Protein AF-A0A9W4T8Q6-F1 (afdb_monomer)

pLDDT: mean 72.11, std 24.39, range [28.7, 97.06]

Structure (mmCIF, N/CA/C/O backbone):
data_AF-A0A9W4T8Q6-F1
#
_entry.id   AF-A0A9W4T8Q6-F1
#
loop_
_atom_site.group_PDB
_atom_site.id
_atom_site.type_symbol
_atom_site.label_atom_id
_atom_site.label_alt_id
_atom_site.label_comp_id
_atom_site.label_asym_id
_atom_site.label_entity_id
_atom_site.label_seq_id
_atom_site.pdbx_PDB_ins_code
_atom_site.Cartn_x
_atom_site.Cartn_y
_atom_site.Cartn_z
_atom_site.occupancy
_atom_site.B_iso_or_equiv
_atom_site.auth_seq_id
_atom_site.auth_comp_id
_atom_site.auth_asym_id
_atom_site.auth_atom_id
_atom_site.pdbx_PDB_model_num
ATOM 1 N N . MET A 1 1 ? 16.709 10.906 36.500 1.00 38.12 1 MET A N 1
ATOM 2 C CA . MET A 1 1 ? 17.431 10.845 35.210 1.00 38.12 1 MET A CA 1
ATOM 3 C C . MET A 1 1 ? 16.977 12.013 34.348 1.00 38.12 1 MET A C 1
ATOM 5 O O . MET A 1 1 ? 15.909 11.963 33.758 1.00 38.12 1 MET A O 1
ATOM 9 N N . THR A 1 2 ? 17.739 13.100 34.357 1.00 41.06 2 THR A N 1
ATOM 10 C CA . THR A 1 2 ? 17.492 14.324 33.584 1.00 41.06 2 THR A CA 1
ATOM 11 C C . THR A 1 2 ? 18.070 14.155 32.179 1.00 41.06 2 THR A C 1
ATOM 13 O O . THR A 1 2 ? 19.234 14.457 31.931 1.00 41.06 2 THR A O 1
ATOM 16 N N . GLY A 1 3 ? 17.268 13.618 31.258 1.00 39.81 3 GLY A N 1
ATOM 17 C CA . GLY A 1 3 ? 17.580 13.617 29.828 1.00 39.81 3 GLY A CA 1
ATOM 18 C C . GLY A 1 3 ? 17.021 14.880 29.177 1.00 39.81 3 GLY A C 1
ATOM 19 O O . GLY A 1 3 ? 15.838 15.173 29.336 1.00 39.81 3 GLY A O 1
ATOM 20 N N . LYS A 1 4 ? 17.857 15.644 28.467 1.00 43.72 4 LYS A N 1
ATOM 21 C CA . LYS A 1 4 ? 17.388 16.755 27.627 1.00 43.72 4 LYS A CA 1
ATOM 22 C C . LYS A 1 4 ? 16.510 16.181 26.511 1.00 43.72 4 LYS A C 1
ATOM 24 O O . LYS A 1 4 ? 16.974 15.337 25.751 1.00 43.72 4 LYS A O 1
ATOM 29 N N . PHE A 1 5 ? 15.258 16.624 26.430 1.00 45.00 5 PHE A N 1
ATOM 30 C CA . PHE A 1 5 ? 14.378 16.306 25.310 1.00 45.00 5 PHE A CA 1
ATOM 31 C C . PHE A 1 5 ? 14.731 17.206 24.124 1.00 45.00 5 PHE A C 1
ATOM 33 O O . PHE A 1 5 ? 14.769 18.428 24.269 1.00 45.00 5 PHE A O 1
ATOM 40 N N . GLU A 1 6 ? 15.001 16.597 22.972 1.00 58.59 6 GLU A N 1
ATOM 41 C CA . GLU A 1 6 ? 15.204 17.313 21.711 1.00 58.59 6 GLU A CA 1
ATOM 42 C C . GLU A 1 6 ? 13.910 18.019 21.286 1.00 58.59 6 GLU A C 1
ATOM 44 O O . GLU A 1 6 ? 12.798 17.498 21.429 1.00 58.59 6 GLU A O 1
ATOM 49 N N . THR A 1 7 ? 14.057 19.228 20.761 1.00 59.66 7 THR A N 1
ATOM 50 C CA . THR A 1 7 ? 12.944 20.065 20.304 1.00 59.66 7 THR A CA 1
ATOM 51 C C . THR A 1 7 ? 12.310 19.513 19.020 1.00 59.66 7 THR A C 1
ATOM 53 O O . THR A 1 7 ? 12.941 18.805 18.233 1.00 59.66 7 THR A O 1
ATOM 56 N N . LYS A 1 8 ? 11.042 19.869 18.752 1.00 51.12 8 LYS A N 1
ATOM 57 C CA . LYS A 1 8 ? 10.310 19.462 17.528 1.00 51.12 8 LYS A CA 1
ATOM 58 C C . LYS A 1 8 ? 11.082 19.770 16.229 1.00 51.12 8 LYS A C 1
ATOM 60 O O . LYS A 1 8 ? 10.972 19.041 15.246 1.00 51.12 8 LYS A O 1
ATOM 65 N N . GLU A 1 9 ? 11.876 20.838 16.244 1.00 51.69 9 GLU A N 1
ATOM 66 C CA . GLU A 1 9 ? 12.703 21.304 15.128 1.00 51.69 9 GLU A CA 1
ATOM 67 C C . GLU A 1 9 ? 13.965 20.449 14.944 1.00 51.69 9 GLU A C 1
ATOM 69 O O . GLU A 1 9 ? 14.360 20.167 13.811 1.00 51.69 9 GLU A O 1
ATOM 74 N N . GLU A 1 10 ? 14.558 19.958 16.034 1.00 50.59 10 GLU A N 1
ATOM 75 C CA . GLU A 1 10 ? 15.696 19.033 15.996 1.00 50.59 10 GLU A CA 1
ATOM 76 C C . GLU A 1 10 ? 15.283 17.664 15.443 1.00 50.59 10 GLU A C 1
ATOM 78 O O . GLU A 1 10 ? 15.950 17.132 14.553 1.00 50.59 10 GLU A O 1
ATOM 83 N N . ILE A 1 11 ? 14.123 17.142 15.848 1.00 53.56 11 ILE A N 1
ATOM 84 C CA . ILE A 1 11 ? 13.617 15.845 15.370 1.00 53.56 11 ILE A CA 1
ATOM 85 C C . ILE A 1 11 ? 13.351 15.867 13.851 1.00 53.56 11 ILE A C 1
ATOM 87 O O . ILE A 1 11 ? 13.681 14.908 13.142 1.00 53.56 11 ILE A O 1
ATOM 91 N N . LEU A 1 12 ? 12.812 16.973 13.321 1.00 46.78 12 LEU A N 1
ATOM 92 C CA . LEU A 1 12 ? 12.585 17.160 11.879 1.00 46.78 12 LEU A CA 1
ATOM 93 C C . LEU A 1 12 ? 13.892 17.248 11.077 1.00 46.78 12 LEU A C 1
ATOM 95 O O . LEU A 1 12 ? 13.950 16.805 9.925 1.00 46.78 12 LEU A O 1
ATOM 99 N N . LYS A 1 13 ? 14.960 17.773 11.684 1.00 46.12 13 LYS A N 1
ATOM 100 C CA . LYS A 1 13 ? 16.272 17.928 11.045 1.00 46.12 13 LYS A CA 1
ATOM 101 C C . LYS A 1 13 ? 17.000 16.592 10.865 1.00 46.12 13 LYS A C 1
ATOM 103 O O . LYS A 1 13 ? 17.700 16.424 9.869 1.00 46.12 13 LYS A O 1
ATOM 108 N N . TRP A 1 14 ? 16.809 15.638 11.780 1.00 37.53 14 TRP A N 1
ATOM 109 C CA . TRP A 1 14 ? 17.576 14.384 11.813 1.00 37.53 14 TRP A CA 1
ATOM 110 C C . TRP A 1 14 ? 16.932 13.194 11.088 1.00 37.53 14 TRP A C 1
ATOM 112 O O . TRP A 1 14 ? 17.648 12.257 10.737 1.00 37.53 14 TRP A O 1
ATOM 122 N N . LYS A 1 15 ? 15.621 13.213 10.805 1.00 46.53 15 LYS A N 1
ATOM 123 C CA . LYS A 1 15 ? 14.938 12.064 10.167 1.00 46.53 15 LYS A CA 1
ATOM 124 C C . LYS A 1 15 ? 14.594 12.216 8.685 1.00 46.53 15 LYS A C 1
ATOM 126 O O . LYS A 1 15 ? 14.274 11.211 8.062 1.00 46.53 15 LYS A O 1
ATOM 131 N N . TYR A 1 16 ? 14.683 13.415 8.101 1.00 42.22 16 TYR A N 1
ATOM 132 C CA . TYR A 1 16 ? 14.220 13.638 6.718 1.00 42.22 16 TYR A CA 1
ATOM 133 C C . TYR A 1 16 ? 15.260 14.222 5.752 1.00 42.22 16 TYR A C 1
ATOM 135 O O . TYR A 1 16 ? 14.989 14.354 4.560 1.00 42.22 16 TYR A O 1
ATOM 143 N N . ARG A 1 17 ? 16.466 14.565 6.217 1.00 38.84 17 ARG A N 1
ATOM 144 C CA . ARG A 1 17 ? 17.535 15.069 5.343 1.00 38.84 17 ARG A CA 1
ATOM 145 C C . ARG A 1 17 ? 18.856 14.410 5.715 1.00 38.84 17 ARG A C 1
ATOM 147 O O . ARG A 1 17 ? 19.461 14.748 6.727 1.00 38.84 17 ARG A O 1
ATOM 154 N N . GLY A 1 18 ? 19.311 13.469 4.885 1.00 38.16 18 GLY A N 1
ATOM 155 C CA . GLY A 1 18 ? 20.693 12.996 4.924 1.00 38.16 18 GLY A CA 1
ATOM 156 C C . GLY A 1 18 ? 21.645 14.195 4.931 1.00 38.16 18 GLY A C 1
ATOM 157 O O . GLY A 1 18 ? 21.440 15.152 4.188 1.00 38.16 18 GLY A O 1
ATOM 158 N N . LYS A 1 19 ? 22.619 14.156 5.844 1.00 34.81 19 LYS A N 1
ATOM 159 C CA . LYS A 1 19 ? 23.638 15.172 6.155 1.00 34.81 19 LYS A CA 1
ATOM 160 C C . LYS A 1 19 ? 23.945 16.142 4.996 1.00 34.81 19 LYS A C 1
ATOM 162 O O . LYS A 1 19 ? 24.877 15.921 4.225 1.00 34.81 19 LYS A O 1
ATOM 167 N N . ILE A 1 20 ? 23.245 17.278 4.937 1.00 39.59 20 ILE A N 1
ATOM 168 C CA . ILE A 1 20 ? 23.653 18.435 4.122 1.00 39.59 20 ILE A CA 1
ATOM 169 C C . ILE A 1 20 ? 24.831 19.099 4.844 1.00 39.59 20 ILE A C 1
ATOM 171 O O . ILE A 1 20 ? 24.663 20.087 5.553 1.00 39.59 20 ILE A O 1
ATOM 175 N N . LYS A 1 21 ? 26.011 18.479 4.753 1.00 34.62 21 LYS A N 1
ATOM 176 C CA . LYS A 1 21 ? 27.316 19.125 4.986 1.00 34.62 21 LYS A CA 1
ATOM 177 C C . LYS A 1 21 ? 28.533 18.290 4.573 1.00 34.62 21 LYS A C 1
ATOM 179 O O . LYS A 1 21 ? 29.649 18.768 4.740 1.00 34.62 21 LYS A O 1
ATOM 184 N N . ALA A 1 22 ? 28.360 17.102 3.990 1.00 34.19 22 ALA A N 1
ATOM 185 C CA . ALA A 1 22 ? 29.447 16.477 3.242 1.00 34.19 22 ALA A CA 1
ATOM 186 C C . ALA A 1 22 ? 29.485 17.100 1.838 1.00 34.19 22 ALA A C 1
ATOM 188 O O . ALA A 1 22 ? 28.560 16.910 1.051 1.00 34.19 22 ALA A O 1
ATOM 189 N N . LYS A 1 23 ? 30.524 17.888 1.538 1.00 33.06 23 LYS A N 1
ATOM 190 C CA . LYS A 1 23 ? 30.838 18.269 0.157 1.00 33.06 23 LYS A CA 1
ATOM 191 C C . LYS A 1 23 ? 31.219 16.981 -0.579 1.00 33.06 23 LYS A C 1
ATOM 193 O O . LYS A 1 23 ? 32.293 16.449 -0.332 1.00 33.06 23 LYS A O 1
ATOM 198 N N . SER A 1 24 ? 30.344 16.453 -1.430 1.00 42.09 24 SER A N 1
ATOM 199 C CA . SER A 1 24 ? 30.778 15.534 -2.482 1.00 42.09 24 SER A CA 1
ATOM 200 C C . SER A 1 24 ? 31.323 16.391 -3.620 1.00 42.09 24 SER A C 1
ATOM 202 O O . SER A 1 24 ? 30.572 17.178 -4.203 1.00 42.09 24 SER A O 1
ATOM 204 N N . GLU A 1 25 ? 32.616 16.281 -3.909 1.00 32.16 25 GLU A N 1
ATOM 205 C CA . GLU A 1 25 ? 33.205 16.826 -5.132 1.00 32.16 25 GLU A CA 1
ATOM 206 C C . GLU A 1 25 ? 32.601 16.081 -6.327 1.00 32.16 25 GLU A C 1
ATOM 208 O O . GLU A 1 25 ? 32.922 14.930 -6.600 1.00 32.16 25 GLU A O 1
ATOM 213 N N . ASN A 1 26 ? 31.644 16.723 -6.998 1.00 34.34 26 ASN A N 1
ATOM 214 C CA . ASN A 1 26 ? 31.140 16.282 -8.290 1.00 34.34 26 ASN A CA 1
ATOM 215 C C . ASN A 1 26 ? 31.866 17.091 -9.370 1.00 34.34 26 ASN A C 1
ATOM 217 O O . ASN A 1 26 ? 31.496 18.233 -9.639 1.00 34.34 26 ASN A O 1
ATOM 221 N N . ASP A 1 27 ? 32.851 16.483 -10.028 1.00 31.12 27 ASP A N 1
ATOM 222 C CA . ASP A 1 27 ? 33.657 17.068 -11.117 1.00 31.12 27 ASP A CA 1
ATOM 223 C C . ASP A 1 27 ? 32.900 17.253 -12.453 1.00 31.12 27 ASP A C 1
ATOM 225 O O . ASP A 1 27 ? 33.492 17.362 -13.527 1.00 31.12 27 ASP A O 1
ATOM 229 N N . PHE A 1 28 ? 31.568 17.322 -12.426 1.00 33.78 28 PHE A N 1
ATOM 230 C CA . PHE A 1 28 ? 30.733 17.339 -13.632 1.00 33.78 28 PHE A CA 1
ATOM 231 C C . PHE A 1 28 ? 30.571 18.714 -14.301 1.00 33.78 28 PHE A C 1
ATOM 233 O O . PHE A 1 28 ? 29.795 18.844 -15.246 1.00 33.78 28 PHE A O 1
ATOM 240 N N . VAL A 1 29 ? 31.312 19.742 -13.877 1.00 37.69 29 VAL A N 1
ATOM 241 C CA . VAL A 1 29 ? 31.258 21.074 -14.504 1.00 37.69 29 VAL A CA 1
ATOM 242 C C . VAL A 1 29 ? 32.650 21.528 -14.942 1.00 37.69 29 VAL A C 1
ATOM 244 O O . VAL A 1 29 ? 33.212 22.487 -14.416 1.00 37.69 29 VAL A O 1
ATOM 247 N N . LYS A 1 30 ? 33.207 20.880 -15.971 1.00 33.78 30 LYS A N 1
ATOM 248 C CA . LYS A 1 30 ? 34.186 21.556 -16.835 1.00 33.78 30 LYS A CA 1
ATOM 249 C C . LYS A 1 30 ? 33.415 22.437 -17.819 1.00 33.78 30 LYS A C 1
ATOM 251 O O . LYS A 1 30 ? 32.749 21.949 -18.726 1.00 33.78 30 LYS A O 1
ATOM 256 N N . LYS A 1 31 ? 33.470 23.750 -17.584 1.00 37.88 31 LYS A N 1
ATOM 257 C CA . LYS A 1 31 ? 32.905 24.793 -18.449 1.00 37.88 31 LYS A CA 1
ATOM 258 C C . LYS A 1 31 ? 33.583 24.744 -19.823 1.00 37.88 31 LYS A C 1
ATOM 260 O O . LYS A 1 31 ? 34.771 25.035 -19.919 1.00 37.88 31 LYS A O 1
ATOM 265 N N . HIS A 1 32 ? 32.830 24.454 -20.879 1.00 30.83 32 HIS A N 1
ATOM 266 C CA . HIS A 1 32 ? 33.195 24.916 -22.218 1.00 30.83 32 HIS A CA 1
ATOM 267 C C . HIS A 1 32 ? 32.629 26.331 -22.429 1.00 30.83 32 HIS A C 1
ATOM 269 O O . HIS A 1 32 ? 31.522 26.610 -21.961 1.00 30.83 32 HIS A O 1
ATOM 275 N N . PRO A 1 33 ? 33.367 27.245 -23.085 1.00 31.56 33 PRO A N 1
ATOM 276 C CA . PRO A 1 33 ? 32.898 28.604 -23.318 1.00 31.56 33 PRO A CA 1
ATOM 277 C C . PRO A 1 33 ? 31.705 28.609 -24.281 1.00 31.56 33 PRO A C 1
ATOM 279 O O . PRO A 1 33 ? 31.747 28.024 -25.364 1.00 31.56 33 PRO A O 1
ATOM 282 N N . VAL A 1 34 ? 30.641 29.290 -23.858 1.00 32.47 34 VAL A N 1
ATOM 283 C CA . VAL A 1 34 ? 29.425 29.550 -24.631 1.00 32.47 34 VAL A CA 1
ATOM 284 C C . VAL A 1 34 ? 29.786 30.438 -25.823 1.00 32.47 34 VAL A C 1
ATOM 286 O O . VAL A 1 34 ? 30.227 31.570 -25.637 1.00 32.47 34 VAL A O 1
ATOM 289 N N . LYS A 1 35 ? 29.597 29.937 -27.048 1.00 33.12 35 LYS A N 1
ATOM 290 C CA . LYS A 1 35 ? 29.504 30.793 -28.238 1.00 33.12 35 LYS A CA 1
ATOM 291 C C . LYS A 1 35 ? 28.077 31.334 -28.324 1.00 33.12 35 LYS A C 1
ATOM 293 O O . LYS A 1 35 ? 27.122 30.584 -28.141 1.00 33.12 35 LYS A O 1
ATOM 298 N N . THR A 1 36 ? 27.953 32.632 -28.575 1.00 30.44 36 THR A N 1
ATOM 299 C CA . THR A 1 36 ? 26.690 33.337 -28.823 1.00 30.44 36 THR A CA 1
ATOM 300 C C . THR A 1 36 ? 25.901 32.674 -29.963 1.00 30.44 36 THR A C 1
ATOM 302 O O . THR A 1 36 ? 26.518 32.271 -30.955 1.00 30.44 36 THR A O 1
ATOM 305 N N . PRO A 1 37 ? 24.562 32.548 -29.866 1.00 30.45 37 PRO A N 1
ATOM 306 C CA . PRO A 1 37 ? 23.764 31.938 -30.923 1.00 30.45 37 PRO A CA 1
ATOM 307 C C . PRO A 1 37 ? 23.715 32.872 -32.134 1.00 30.45 37 PRO A C 1
ATOM 309 O O . PRO A 1 37 ? 23.401 34.054 -31.992 1.00 30.45 37 PRO A O 1
ATOM 312 N N . LYS A 1 38 ? 24.004 32.340 -33.324 1.00 28.70 38 LYS A N 1
ATOM 313 C CA . LYS A 1 38 ? 23.572 32.976 -34.570 1.00 28.70 38 LYS A CA 1
ATOM 314 C C . LYS A 1 38 ? 22.058 32.810 -34.682 1.00 28.70 38 LYS A C 1
ATOM 316 O O . LYS A 1 38 ? 21.533 31.739 -34.387 1.00 28.70 38 LYS A O 1
ATOM 321 N N . GLU A 1 39 ? 21.382 33.885 -35.068 1.00 36.59 39 GLU A N 1
ATOM 322 C CA . GLU A 1 39 ? 19.963 33.882 -35.410 1.00 36.59 39 GLU A CA 1
ATOM 323 C C . GLU A 1 39 ? 19.674 32.861 -36.515 1.00 36.59 39 GLU A C 1
ATOM 325 O O . GLU A 1 39 ? 20.378 32.824 -37.523 1.00 36.59 39 GLU A O 1
ATOM 330 N N . GLY A 1 40 ? 18.608 32.079 -36.327 1.00 41.28 40 GLY A N 1
ATOM 331 C CA . GLY A 1 40 ? 17.993 31.289 -37.393 1.00 41.28 40 GLY A CA 1
ATOM 332 C C . GLY A 1 40 ? 18.002 29.779 -37.174 1.00 41.28 40 GLY A C 1
ATOM 333 O O . GLY A 1 40 ? 18.741 29.081 -37.844 1.00 41.28 40 GLY A O 1
ATOM 334 N N . GLU A 1 41 ? 17.162 29.291 -36.259 1.00 30.38 41 GLU A N 1
ATOM 335 C CA . GLU A 1 41 ? 16.206 28.191 -36.490 1.00 30.38 41 GLU A CA 1
ATOM 336 C C . GLU A 1 41 ? 15.399 28.002 -35.199 1.00 30.38 41 GLU A C 1
ATOM 338 O O . GLU A 1 41 ? 15.935 27.730 -34.126 1.00 30.38 41 GLU A O 1
ATOM 343 N N . LYS A 1 42 ? 14.094 28.276 -35.270 1.00 34.03 42 LYS A N 1
ATOM 344 C CA . LYS A 1 42 ? 13.166 28.030 -34.167 1.00 34.03 42 LYS A CA 1
ATOM 345 C C . LYS A 1 42 ? 12.678 26.591 -34.296 1.00 34.03 42 LYS A C 1
ATOM 347 O O . LYS A 1 42 ? 11.746 26.351 -35.059 1.00 34.03 42 LYS A O 1
ATOM 352 N N . ASP A 1 43 ? 13.222 25.687 -33.490 1.00 30.64 43 ASP A N 1
ATOM 353 C CA . ASP A 1 43 ? 12.548 24.427 -33.177 1.00 30.64 43 ASP A CA 1
ATOM 354 C C . ASP A 1 43 ? 11.333 24.748 -32.296 1.00 30.64 43 ASP A C 1
ATOM 356 O O . ASP A 1 43 ? 11.400 24.892 -31.073 1.00 30.64 43 ASP A O 1
ATOM 360 N N . LEU A 1 44 ? 10.199 24.957 -32.963 1.00 38.22 44 LEU A N 1
ATOM 361 C CA . LEU A 1 44 ? 8.897 25.258 -32.367 1.00 38.22 44 LEU A CA 1
ATOM 362 C C . LEU A 1 44 ? 8.331 24.098 -31.517 1.00 38.22 44 LEU A C 1
ATOM 364 O O . LEU A 1 44 ? 7.357 24.315 -30.803 1.00 38.22 44 LEU A O 1
ATOM 368 N N . GLU A 1 45 ? 8.956 22.915 -31.518 1.00 38.12 45 GLU A N 1
ATOM 369 C CA . GLU A 1 45 ? 8.479 21.720 -30.799 1.00 38.12 45 GLU A CA 1
ATOM 370 C C . GLU A 1 45 ? 8.979 21.583 -29.344 1.00 38.12 45 GLU A C 1
ATOM 372 O O . GLU A 1 45 ? 8.313 20.945 -28.528 1.00 38.12 45 GLU A O 1
ATOM 377 N N . GLU A 1 46 ? 10.098 22.202 -28.943 1.00 34.78 46 GLU A N 1
ATOM 378 C CA . GLU A 1 46 ? 10.652 21.988 -27.586 1.00 34.78 46 GLU A CA 1
ATOM 379 C C . GLU A 1 46 ? 9.867 22.691 -26.464 1.00 34.78 46 GLU A C 1
ATOM 381 O O . GLU A 1 46 ? 9.985 22.332 -25.288 1.00 34.78 46 GLU A O 1
ATOM 386 N N . LYS A 1 47 ? 9.031 23.682 -26.792 1.00 36.03 47 LYS A N 1
ATOM 387 C CA . LYS A 1 47 ? 8.298 24.460 -25.777 1.00 36.03 47 LYS A CA 1
ATOM 388 C C . LYS A 1 47 ? 7.008 23.800 -25.297 1.00 36.03 47 LYS A C 1
ATOM 390 O O . LYS A 1 47 ? 6.509 24.187 -24.242 1.00 36.03 47 LYS A O 1
ATOM 395 N N . GLU A 1 48 ? 6.482 22.806 -26.010 1.00 36.88 48 GLU A N 1
ATOM 396 C CA . GLU A 1 48 ? 5.171 22.227 -25.688 1.00 36.88 48 GLU A CA 1
ATOM 397 C C . GLU A 1 48 ? 5.225 21.106 -24.628 1.00 36.88 48 GLU A C 1
ATOM 399 O O . GLU A 1 48 ? 4.205 20.754 -24.041 1.00 36.88 48 GLU A O 1
ATOM 404 N N . TYR A 1 49 ? 6.418 20.593 -24.299 1.00 41.94 49 TYR A N 1
ATOM 405 C CA . TYR A 1 49 ? 6.594 19.461 -23.371 1.00 41.94 49 TYR A CA 1
ATOM 406 C C . TYR A 1 49 ? 6.969 19.835 -21.926 1.00 41.94 49 TYR A C 1
ATOM 408 O O . TYR A 1 49 ? 7.037 18.968 -21.046 1.00 41.94 49 TYR A O 1
ATOM 416 N N . MET A 1 50 ? 7.191 21.116 -21.626 1.00 36.53 50 MET A N 1
ATOM 417 C CA . MET A 1 50 ? 7.573 21.562 -20.282 1.00 36.53 50 MET A CA 1
ATOM 418 C C . MET A 1 50 ? 6.337 21.879 -19.434 1.00 36.53 50 MET A C 1
ATOM 420 O O . MET A 1 50 ? 6.027 23.034 -19.162 1.00 36.53 50 MET A O 1
ATOM 424 N N . SER A 1 51 ? 5.630 20.831 -18.997 1.00 53.41 51 SER A N 1
ATOM 425 C CA . SER A 1 51 ? 4.512 20.972 -18.053 1.00 53.41 51 SER A CA 1
ATOM 426 C C . SER A 1 51 ? 4.975 21.638 -16.751 1.00 53.41 51 SER A C 1
ATOM 428 O O . SER A 1 51 ? 5.962 21.207 -16.140 1.00 53.41 51 SER A O 1
ATOM 430 N N . SER A 1 52 ? 4.250 22.678 -16.331 1.00 50.62 52 SER A N 1
ATOM 431 C CA . SER A 1 52 ? 4.538 23.475 -15.136 1.00 50.62 52 SER A CA 1
ATOM 432 C C . SER A 1 52 ? 4.578 22.617 -13.857 1.00 50.62 52 SER A C 1
ATOM 434 O O . SER A 1 52 ? 3.791 21.675 -13.732 1.00 50.62 52 SER A O 1
ATOM 436 N N . PRO A 1 53 ? 5.460 22.927 -12.886 1.00 52.69 53 PRO A N 1
ATOM 437 C CA . PRO A 1 53 ? 5.510 22.233 -11.597 1.00 52.69 53 PRO A CA 1
ATOM 438 C C . PRO A 1 53 ? 4.176 22.309 -10.837 1.00 52.69 53 PRO A C 1
ATOM 440 O O . PRO A 1 53 ? 3.541 23.365 -10.806 1.00 52.69 53 PRO A O 1
ATOM 443 N N . ILE A 1 54 ? 3.770 21.223 -10.170 1.00 61.97 54 ILE A N 1
ATOM 444 C CA . ILE A 1 54 ? 2.549 21.215 -9.348 1.00 61.97 54 ILE A CA 1
ATOM 445 C C . ILE A 1 54 ? 2.847 21.783 -7.966 1.00 61.97 54 ILE A C 1
ATOM 447 O O . ILE A 1 54 ? 3.785 21.350 -7.297 1.00 61.97 54 ILE A O 1
ATOM 451 N N . ARG A 1 55 ? 1.985 22.685 -7.490 1.00 66.44 55 ARG A N 1
ATOM 452 C CA . ARG A 1 55 ? 1.979 23.150 -6.098 1.00 66.44 55 ARG A CA 1
ATOM 453 C C . ARG A 1 55 ? 0.984 22.330 -5.280 1.00 66.44 55 ARG A C 1
ATOM 455 O O . ARG A 1 55 ? -0.219 22.407 -5.501 1.00 66.44 55 ARG A O 1
ATOM 462 N N . ILE A 1 56 ? 1.488 21.560 -4.326 1.00 69.44 56 ILE A N 1
ATOM 463 C CA . ILE A 1 56 ? 0.703 20.752 -3.392 1.00 69.44 56 ILE A CA 1
ATOM 464 C C . ILE A 1 56 ? 0.647 21.501 -2.069 1.00 69.44 56 ILE A C 1
ATOM 466 O O . ILE A 1 56 ? 1.681 21.765 -1.461 1.00 69.44 56 ILE A O 1
ATOM 470 N N . LYS A 1 57 ? -0.555 21.858 -1.621 1.00 72.06 57 LYS A N 1
ATOM 471 C CA . LYS A 1 57 ? -0.744 22.526 -0.333 1.00 72.06 57 LYS A CA 1
ATOM 472 C C . LYS A 1 57 ? -0.444 21.546 0.803 1.00 72.06 57 LYS A C 1
ATOM 474 O O . LYS A 1 57 ? -1.061 20.484 0.857 1.00 72.06 57 LYS A O 1
ATOM 479 N N . ILE A 1 58 ? 0.504 21.882 1.679 1.00 70.25 58 ILE A N 1
ATOM 480 C CA . ILE A 1 58 ? 0.869 21.030 2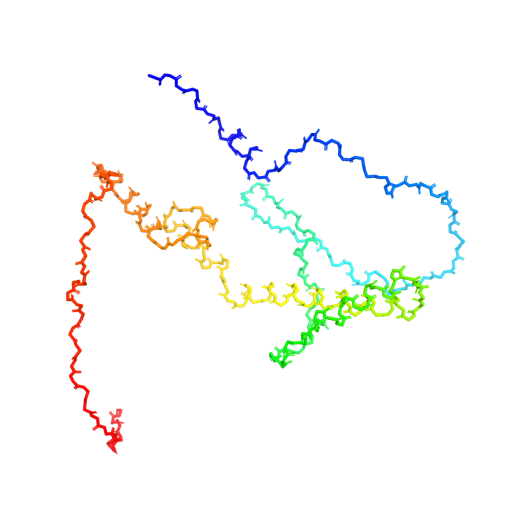.825 1.00 70.25 58 ILE A CA 1
ATOM 481 C C . ILE A 1 58 ? 0.014 21.401 4.044 1.00 70.25 58 ILE A C 1
ATOM 483 O O . ILE A 1 58 ? -0.503 20.527 4.735 1.00 70.25 58 ILE A O 1
ATOM 487 N N . ASN A 1 59 ? -0.157 22.697 4.292 1.00 64.19 59 ASN A N 1
ATOM 488 C CA . ASN A 1 59 ? -0.916 23.276 5.404 1.00 64.19 59 ASN A CA 1
ATOM 489 C C . ASN A 1 59 ? -1.476 24.651 4.965 1.00 64.19 59 ASN A C 1
ATOM 491 O O . ASN A 1 59 ? -1.474 24.974 3.777 1.00 64.19 59 ASN A O 1
ATOM 495 N N . ALA A 1 60 ? -2.036 25.444 5.886 1.00 70.12 60 ALA A N 1
ATOM 496 C CA . ALA A 1 60 ? -2.692 26.711 5.541 1.00 70.12 60 ALA A CA 1
ATOM 497 C C . ALA A 1 60 ? -1.758 27.710 4.828 1.00 70.12 60 ALA A C 1
ATOM 499 O O . ALA A 1 60 ? -2.226 28.443 3.952 1.00 70.12 60 ALA A O 1
ATOM 500 N N . GLU A 1 61 ? -0.465 27.667 5.151 1.00 65.19 61 GLU A N 1
ATOM 501 C CA . GLU A 1 61 ? 0.533 28.680 4.791 1.00 65.19 61 GLU A CA 1
ATOM 502 C C . GLU A 1 61 ? 1.568 28.171 3.769 1.00 65.19 61 GLU A C 1
ATOM 504 O O . GLU A 1 61 ? 2.047 28.951 2.945 1.00 65.19 61 GLU A O 1
ATOM 509 N N . ASP A 1 62 ? 1.840 26.862 3.723 1.00 65.56 62 ASP A N 1
ATOM 510 C CA . ASP A 1 62 ? 2.903 26.274 2.908 1.00 65.56 62 ASP A CA 1
ATOM 511 C C . ASP A 1 62 ? 2.394 25.458 1.718 1.00 65.56 62 ASP A C 1
ATOM 513 O O . ASP A 1 62 ? 1.429 24.682 1.773 1.00 65.56 62 ASP A O 1
ATOM 517 N N . TYR A 1 63 ? 3.159 25.558 0.632 1.00 73.88 63 TYR A N 1
ATOM 518 C CA . TYR A 1 63 ? 2.985 24.772 -0.581 1.00 73.88 63 TYR A CA 1
ATOM 519 C C . TYR A 1 63 ? 4.301 24.087 -0.944 1.00 73.88 63 TYR A C 1
ATOM 521 O O . TYR A 1 63 ? 5.349 24.724 -1.023 1.00 73.88 63 TYR A O 1
ATOM 529 N N . PHE A 1 64 ? 4.237 22.791 -1.229 1.00 70.12 64 PHE A N 1
ATOM 530 C CA . PHE A 1 64 ? 5.321 22.038 -1.839 1.00 70.12 64 PHE A CA 1
ATOM 531 C C . PHE A 1 64 ? 5.219 22.117 -3.357 1.00 70.12 64 PHE A C 1
ATOM 533 O O . PHE A 1 64 ? 4.235 21.668 -3.942 1.00 70.12 64 PHE A O 1
ATOM 540 N N . THR A 1 65 ? 6.249 22.646 -4.008 1.00 67.31 65 THR A N 1
ATOM 541 C CA . THR A 1 65 ? 6.336 22.633 -5.469 1.00 67.31 65 THR A CA 1
ATOM 542 C C . THR A 1 65 ? 7.043 21.357 -5.916 1.00 67.31 65 THR A C 1
ATOM 544 O O . THR A 1 65 ? 8.259 21.230 -5.772 1.00 67.31 65 THR A O 1
ATOM 547 N N . SER A 1 66 ? 6.285 20.404 -6.455 1.00 58.88 66 SER A N 1
ATOM 548 C CA . SER A 1 66 ? 6.822 19.162 -7.005 1.00 58.88 66 SER A CA 1
ATOM 549 C C . SER A 1 66 ? 7.160 19.337 -8.483 1.00 58.88 66 SER A C 1
ATOM 551 O O . SER A 1 66 ? 6.283 19.592 -9.307 1.00 58.88 66 SER A O 1
ATOM 553 N N . SER A 1 67 ? 8.436 19.162 -8.830 1.00 50.47 67 SER A N 1
ATOM 554 C CA . SER A 1 67 ? 8.892 19.035 -10.221 1.00 50.47 67 SER A CA 1
ATOM 555 C C . SER A 1 67 ? 8.766 17.604 -10.765 1.00 50.47 67 SER A C 1
ATOM 557 O O . SER A 1 67 ? 8.882 17.402 -11.974 1.00 50.47 67 SER A O 1
ATOM 559 N N . PHE A 1 68 ? 8.531 16.622 -9.881 1.00 46.72 68 PHE A N 1
ATOM 560 C CA . PHE A 1 68 ? 8.426 15.192 -10.201 1.00 46.72 68 PHE A CA 1
ATOM 561 C C . PHE A 1 68 ? 6.986 14.738 -10.443 1.00 46.72 68 PHE A C 1
ATOM 563 O O . PHE A 1 68 ? 6.737 13.900 -11.305 1.00 46.72 68 PHE A O 1
ATOM 570 N N . LEU A 1 69 ? 6.033 15.292 -9.689 1.00 46.78 69 LEU A N 1
ATOM 571 C CA . LEU A 1 69 ? 4.611 15.118 -9.957 1.00 46.78 69 LEU A CA 1
ATOM 572 C C . LEU A 1 69 ? 4.269 16.144 -11.032 1.00 46.78 69 LEU A C 1
ATOM 574 O O . LEU A 1 69 ? 3.992 17.298 -10.726 1.00 46.78 69 LEU A O 1
ATOM 578 N N . LYS A 1 70 ? 4.395 15.749 -12.296 1.00 54.12 70 LYS A N 1
ATOM 579 C CA . LYS A 1 70 ? 3.873 16.512 -13.428 1.00 54.12 70 LYS A CA 1
ATOM 580 C C . LYS A 1 70 ? 2.546 15.872 -13.795 1.00 54.12 70 LYS A C 1
ATOM 582 O O . LYS A 1 70 ? 2.520 14.773 -14.331 1.00 54.12 70 LYS A O 1
ATOM 587 N N . LEU A 1 71 ? 1.448 16.541 -13.469 1.00 43.78 71 LEU A N 1
ATOM 588 C CA . LEU A 1 71 ? 0.153 16.188 -14.023 1.00 43.78 71 LEU A CA 1
ATOM 589 C C . LEU A 1 71 ? 0.227 16.648 -15.474 1.00 43.78 71 LEU A C 1
ATOM 591 O O . LEU A 1 71 ? 0.588 17.808 -15.695 1.00 43.78 71 LEU A O 1
ATOM 595 N N . PRO A 1 72 ? -0.056 15.785 -16.456 1.00 44.44 72 PRO A N 1
ATOM 596 C CA . PRO A 1 72 ? -0.105 16.225 -17.835 1.00 44.44 72 PRO A CA 1
ATOM 597 C C . PRO A 1 72 ? -1.207 17.283 -17.953 1.00 44.44 72 PRO A C 1
ATOM 599 O O . PRO A 1 72 ? -2.399 16.980 -17.879 1.00 44.44 72 PRO A O 1
ATOM 602 N N . VAL A 1 73 ? -0.814 18.549 -18.121 1.00 40.47 73 VAL A N 1
ATOM 603 C CA . VAL A 1 73 ? -1.725 19.640 -18.490 1.00 40.47 73 VAL A CA 1
ATOM 604 C C . VAL A 1 73 ? -2.013 19.502 -19.982 1.00 40.47 73 VAL A C 1
ATOM 606 O O . VAL A 1 73 ? -1.554 20.295 -20.787 1.00 40.47 73 VAL A O 1
ATOM 609 N N . LYS A 1 74 ? -2.690 18.416 -20.351 1.00 39.31 74 LYS A N 1
ATOM 610 C CA . LYS A 1 74 ? -3.449 18.221 -21.590 1.00 39.31 74 LYS A CA 1
ATOM 611 C C . LYS A 1 74 ? -4.066 16.828 -21.517 1.00 39.31 74 LYS A C 1
ATOM 613 O O . LYS A 1 74 ? -3.377 15.817 -21.616 1.00 39.31 74 LYS A O 1
ATOM 618 N N . LYS A 1 75 ? -5.396 16.793 -21.401 1.00 42.34 75 LYS A N 1
ATOM 619 C CA . LYS A 1 75 ? -6.208 15.589 -21.640 1.00 42.34 75 LYS A CA 1
ATOM 620 C C . LYS A 1 75 ? -6.061 15.053 -23.077 1.00 42.34 75 LYS A C 1
ATOM 622 O O . LYS A 1 75 ? -6.535 13.963 -23.354 1.00 42.34 75 LYS A O 1
ATOM 627 N N . GLU A 1 76 ? -5.386 15.789 -23.962 1.00 37.53 76 GLU A N 1
ATOM 628 C CA . GLU A 1 76 ? -5.158 15.435 -25.370 1.00 37.53 76 GLU A CA 1
ATOM 629 C C . GLU A 1 76 ? -3.862 14.641 -25.625 1.00 37.53 76 GLU A C 1
ATOM 631 O O . GLU A 1 76 ? -3.662 14.165 -26.735 1.00 37.53 76 GLU A O 1
ATOM 636 N N . ILE A 1 77 ? -3.014 14.415 -24.606 1.00 40.62 77 ILE A N 1
ATOM 637 C CA . ILE A 1 77 ? -1.931 13.401 -24.646 1.00 40.62 77 ILE A CA 1
ATOM 638 C C . ILE A 1 77 ? -2.227 12.285 -23.633 1.00 40.62 77 ILE A C 1
ATOM 640 O O . ILE A 1 77 ? -1.338 11.685 -23.038 1.00 40.62 77 ILE A O 1
ATOM 644 N N . LEU A 1 78 ? -3.502 12.005 -23.386 1.00 38.69 78 LEU A N 1
ATOM 645 C CA . LEU A 1 78 ? -3.889 10.691 -22.900 1.00 38.69 78 LEU A CA 1
ATOM 646 C C . LEU A 1 78 ? -4.235 9.900 -24.153 1.00 38.69 78 LEU A C 1
ATOM 648 O O . LEU A 1 78 ? -5.295 10.152 -24.730 1.00 38.69 78 LEU A O 1
ATOM 652 N N . PRO A 1 79 ? -3.391 8.956 -24.608 1.00 35.50 79 PRO A N 1
ATOM 653 C CA . PRO A 1 79 ? -3.927 7.876 -25.403 1.00 35.50 79 PRO A CA 1
ATOM 654 C C . PRO A 1 79 ? -5.057 7.301 -24.555 1.00 35.50 79 PRO A C 1
ATOM 656 O O . PRO A 1 79 ? -4.856 6.909 -23.403 1.00 35.50 79 PRO A O 1
ATOM 659 N N . THR A 1 80 ? -6.265 7.441 -25.094 1.00 33.34 80 THR A N 1
ATOM 660 C CA . THR A 1 80 ? -7.348 6.471 -25.041 1.00 33.34 80 THR A CA 1
ATOM 661 C C . THR A 1 80 ? -7.083 5.401 -24.004 1.00 33.34 80 THR A C 1
ATOM 663 O O . THR A 1 80 ? -6.182 4.609 -24.252 1.00 33.34 80 THR A O 1
ATOM 666 N N . LYS A 1 81 ? -7.834 5.417 -22.883 1.00 39.09 81 LYS A N 1
ATOM 667 C CA . LYS A 1 81 ? -7.927 4.339 -21.879 1.00 39.09 81 LYS A CA 1
ATOM 668 C C . LYS A 1 81 ? -6.942 3.226 -22.213 1.00 39.09 81 LYS A C 1
ATOM 670 O O . LYS A 1 81 ? -7.302 2.354 -23.002 1.00 39.09 81 LYS A O 1
ATOM 675 N N . PHE A 1 82 ? -5.712 3.302 -21.702 1.00 44.31 82 PHE A N 1
ATOM 676 C CA . PHE A 1 82 ? -4.826 2.156 -21.792 1.00 44.31 82 PHE A CA 1
ATOM 677 C C . PHE A 1 82 ? -5.540 1.057 -21.011 1.00 44.31 82 PHE A C 1
ATOM 679 O O . PHE A 1 82 ? -5.483 0.982 -19.783 1.00 44.31 82 PHE A O 1
ATOM 686 N N . SER A 1 83 ? -6.281 0.227 -21.746 1.00 41.28 83 SER A N 1
ATOM 687 C CA . SER A 1 83 ? -6.391 -1.180 -21.448 1.00 41.28 83 SER A CA 1
ATOM 688 C C . SER A 1 83 ? -5.009 -1.603 -20.981 1.00 41.28 83 SER A C 1
ATOM 690 O O . SER A 1 83 ? -3.989 -1.171 -21.528 1.00 41.28 83 SER A O 1
ATOM 692 N N . PHE A 1 84 ? -4.963 -2.370 -19.899 1.00 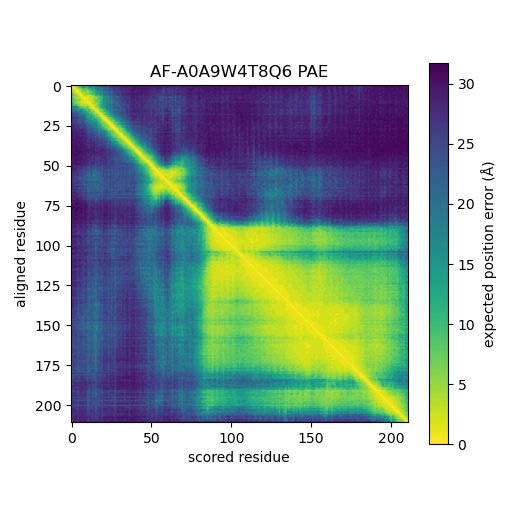48.16 84 PHE A N 1
ATOM 693 C CA . PHE A 1 84 ? -3.728 -2.927 -19.362 1.00 48.16 84 PHE A CA 1
ATOM 694 C C . PHE A 1 84 ? -3.205 -4.005 -20.335 1.00 48.16 84 PHE A C 1
ATOM 696 O O . PHE A 1 84 ? -2.942 -5.139 -19.946 1.00 48.16 84 PHE A O 1
ATOM 703 N N . ASP A 1 85 ? -3.140 -3.675 -21.625 1.00 46.62 85 ASP A N 1
ATOM 704 C CA . ASP A 1 85 ? -2.745 -4.502 -22.744 1.00 46.62 85 ASP A CA 1
ATOM 705 C C . ASP A 1 85 ? -1.246 -4.684 -22.609 1.00 46.62 85 ASP A C 1
ATOM 707 O O . ASP A 1 85 ? -0.442 -3.920 -23.133 1.00 46.62 85 ASP A O 1
ATOM 711 N N . SER A 1 86 ? -0.903 -5.679 -21.790 1.00 61.66 86 SER A N 1
ATOM 712 C CA . SER A 1 86 ? 0.436 -6.168 -21.491 1.00 61.66 86 SER A CA 1
ATOM 713 C C . SER A 1 86 ? 1.453 -5.050 -21.264 1.00 61.66 86 SER A C 1
ATOM 715 O O . SER A 1 86 ? 2.067 -4.556 -22.207 1.00 61.66 86 SER A O 1
ATOM 717 N N . LYS A 1 87 ? 1.692 -4.697 -19.991 1.00 66.56 87 LYS A N 1
ATOM 718 C CA . LYS A 1 87 ? 2.859 -3.901 -19.580 1.00 66.56 87 LYS A CA 1
ATOM 719 C C . LYS A 1 87 ? 4.078 -4.370 -20.381 1.00 66.56 87 LYS A C 1
ATOM 721 O O . LYS A 1 87 ? 4.543 -5.492 -20.184 1.00 66.56 87 LYS A O 1
ATOM 726 N N . ALA A 1 88 ? 4.556 -3.535 -21.301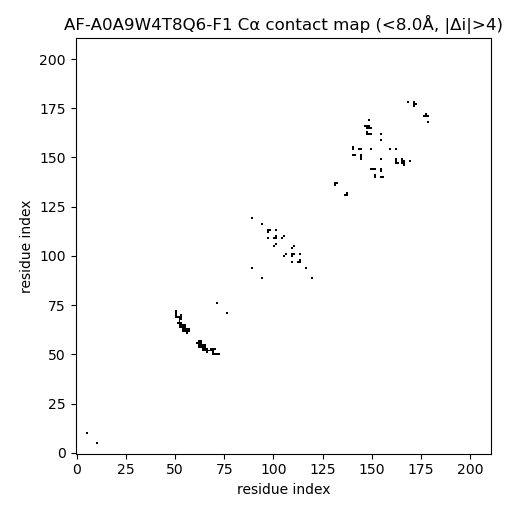 1.00 69.31 88 ALA A N 1
ATOM 727 C CA . ALA A 1 88 ? 5.696 -3.871 -22.136 1.00 69.31 88 ALA A CA 1
ATOM 728 C C . ALA A 1 88 ? 6.935 -3.926 -21.239 1.00 69.31 88 ALA A C 1
ATOM 730 O O . ALA A 1 88 ? 7.511 -2.891 -20.906 1.00 69.31 88 ALA A O 1
ATOM 731 N N . ASP A 1 89 ? 7.305 -5.125 -20.793 1.00 84.06 89 ASP A N 1
ATOM 732 C CA . ASP A 1 89 ? 8.441 -5.305 -19.901 1.00 84.06 89 ASP A CA 1
ATOM 733 C C . ASP A 1 89 ? 9.726 -5.457 -20.710 1.00 84.06 89 ASP A C 1
ATOM 735 O O . ASP A 1 89 ? 9.824 -6.301 -21.604 1.00 84.06 89 ASP A O 1
ATOM 739 N N . MET A 1 90 ? 10.711 -4.603 -20.438 1.00 88.06 90 MET A N 1
ATOM 740 C CA . MET A 1 90 ? 12.015 -4.705 -21.079 1.00 88.06 90 MET A CA 1
ATOM 741 C C . MET A 1 90 ? 12.846 -5.746 -20.322 1.00 88.06 90 MET A C 1
ATOM 743 O O . MET A 1 90 ? 13.185 -5.493 -19.166 1.00 88.06 90 MET A O 1
ATOM 747 N N . PRO A 1 91 ? 13.242 -6.875 -20.948 1.00 92.19 91 PRO A N 1
ATOM 748 C CA . PRO A 1 91 ? 14.081 -7.856 -20.274 1.00 92.19 91 PRO A CA 1
ATOM 749 C C . PRO A 1 91 ? 15.388 -7.218 -19.801 1.00 92.19 91 PRO A C 1
ATOM 751 O O . PRO A 1 91 ? 16.005 -6.441 -20.541 1.00 92.19 91 PRO A O 1
ATOM 754 N N . TYR A 1 92 ? 15.826 -7.579 -18.596 1.00 93.12 92 TYR A N 1
ATOM 755 C CA . TYR A 1 92 ? 17.045 -7.046 -17.983 1.00 93.12 92 TYR A CA 1
ATOM 756 C C . TYR A 1 92 ? 18.262 -7.170 -18.912 1.00 93.12 92 TYR A C 1
ATOM 758 O O . TYR A 1 92 ? 18.970 -6.187 -19.134 1.00 93.12 92 TYR A O 1
ATOM 766 N N . ASP A 1 93 ? 18.436 -8.329 -19.555 1.00 95.69 93 ASP A N 1
ATOM 767 C CA . ASP A 1 93 ? 19.545 -8.589 -20.482 1.00 95.69 93 ASP A CA 1
ATOM 768 C C . ASP A 1 93 ? 19.559 -7.615 -21.665 1.00 95.69 93 ASP A C 1
ATOM 770 O O . ASP A 1 93 ? 20.611 -7.132 -22.089 1.00 95.69 93 ASP A O 1
ATOM 774 N N . LYS A 1 94 ? 18.374 -7.267 -22.181 1.00 94.12 94 LYS A N 1
ATOM 775 C CA . LYS A 1 94 ? 18.220 -6.315 -23.286 1.00 94.12 94 LYS A CA 1
ATOM 776 C C . LYS A 1 94 ? 18.593 -4.904 -22.847 1.00 94.12 94 LYS A C 1
ATOM 778 O O . LYS A 1 94 ? 19.298 -4.208 -23.576 1.00 94.12 94 LYS A O 1
ATOM 783 N N . MET A 1 95 ? 18.145 -4.489 -21.664 1.00 93.62 95 MET A N 1
ATOM 784 C CA . MET A 1 95 ? 18.485 -3.184 -21.100 1.00 93.62 95 MET A CA 1
ATOM 785 C C . MET A 1 95 ? 19.994 -3.078 -20.840 1.00 93.62 95 MET A C 1
ATOM 787 O O . MET A 1 95 ? 20.627 -2.109 -21.263 1.00 93.62 95 MET A O 1
ATOM 791 N N . TRP A 1 96 ? 20.597 -4.104 -20.235 1.00 95.75 96 TRP A N 1
ATOM 792 C CA . TRP A 1 96 ? 22.036 -4.164 -19.972 1.00 95.75 96 TRP A CA 1
ATOM 793 C C . TRP A 1 96 ? 22.871 -4.131 -21.258 1.00 95.75 96 TRP A C 1
ATOM 795 O O . TRP A 1 96 ? 23.855 -3.391 -21.348 1.00 95.75 96 TRP A O 1
ATOM 805 N N . LYS A 1 97 ? 22.439 -4.863 -22.292 1.00 96.25 97 LYS A N 1
ATOM 806 C CA . LYS A 1 97 ? 23.065 -4.839 -23.619 1.00 96.25 97 LYS A CA 1
ATOM 807 C C . LYS A 1 97 ? 23.094 -3.422 -24.194 1.00 96.25 97 LYS A C 1
ATOM 809 O O . LYS A 1 97 ? 24.173 -2.953 -24.555 1.00 96.25 97 LYS A O 1
ATOM 814 N N . ILE A 1 98 ? 21.962 -2.713 -24.177 1.00 94.88 98 ILE A N 1
ATOM 815 C CA . ILE A 1 98 ? 21.864 -1.322 -24.652 1.00 94.88 98 ILE A CA 1
ATOM 816 C C . ILE A 1 98 ? 22.842 -0.403 -23.902 1.00 94.88 98 ILE A C 1
ATOM 818 O O . ILE A 1 98 ? 23.547 0.387 -24.536 1.00 94.88 98 ILE A O 1
ATOM 822 N N . TYR A 1 99 ? 22.933 -0.519 -22.572 1.00 94.81 99 TYR A N 1
ATOM 823 C CA . TYR A 1 99 ? 23.894 0.262 -21.785 1.00 94.81 99 TYR A CA 1
ATOM 824 C C . TYR A 1 99 ? 25.342 -0.040 -22.182 1.00 94.81 99 TYR A C 1
ATOM 826 O O . TYR A 1 99 ? 26.137 0.882 -22.377 1.00 94.81 99 TYR A O 1
ATOM 834 N N . SER A 1 100 ? 25.684 -1.322 -22.332 1.00 94.88 100 SER A N 1
ATOM 835 C CA . SER A 1 100 ? 27.040 -1.745 -22.681 1.00 94.88 100 SER A CA 1
ATOM 836 C C . SER A 1 100 ? 27.465 -1.276 -24.078 1.00 94.88 100 SER A C 1
ATOM 838 O O . SER A 1 100 ? 28.587 -0.800 -24.244 1.00 94.88 100 SER A O 1
ATOM 840 N N . GLU A 1 101 ? 26.567 -1.342 -25.064 1.00 94.94 101 GLU A N 1
ATOM 841 C CA . GLU A 1 101 ? 26.804 -0.888 -26.440 1.00 94.94 101 GLU A CA 1
ATOM 842 C C . GLU A 1 101 ? 26.963 0.632 -26.499 1.00 94.94 101 GLU A C 1
ATOM 844 O O . GLU A 1 101 ? 27.913 1.136 -27.096 1.00 94.94 101 GLU A O 1
ATOM 849 N N . THR A 1 102 ? 26.088 1.364 -25.805 1.00 94.31 102 THR A N 1
ATOM 850 C CA . THR A 1 102 ? 26.152 2.831 -25.745 1.00 94.31 102 THR A CA 1
ATOM 851 C C . THR A 1 102 ? 27.444 3.310 -25.088 1.00 94.31 102 THR A C 1
ATOM 853 O O . THR A 1 102 ? 28.034 4.289 -25.539 1.00 94.31 102 THR A O 1
ATOM 856 N N . LYS A 1 103 ? 27.911 2.609 -24.045 1.00 93.44 103 LYS A N 1
ATOM 857 C CA . LYS A 1 103 ? 29.170 2.929 -23.360 1.00 93.44 103 LYS A CA 1
ATOM 858 C C . LYS A 1 103 ? 30.396 2.663 -24.238 1.00 93.44 103 LYS A C 1
ATOM 860 O O . LYS A 1 103 ? 31.365 3.409 -24.149 1.00 93.44 103 LYS A O 1
ATOM 865 N N . LYS A 1 104 ? 30.372 1.599 -25.047 1.00 94.12 104 LYS A N 1
ATOM 866 C CA . LYS A 1 104 ? 31.487 1.223 -25.930 1.00 94.12 104 LYS A CA 1
ATOM 867 C C . LYS A 1 104 ? 31.608 2.145 -27.142 1.00 94.12 104 LYS A C 1
ATOM 869 O O . LYS A 1 104 ? 32.719 2.534 -27.484 1.00 94.12 104 LYS A O 1
ATOM 874 N N . SER A 1 105 ? 30.496 2.476 -27.796 1.00 90.38 105 SER A N 1
ATOM 875 C CA . SER A 1 105 ? 30.512 3.226 -29.056 1.00 90.38 105 SER A CA 1
ATOM 876 C C . SER A 1 105 ? 29.269 4.117 -29.191 1.00 90.38 105 SER A C 1
ATOM 878 O O . SER A 1 105 ? 28.240 3.665 -29.709 1.00 90.38 105 SER A O 1
ATOM 880 N N . PRO A 1 106 ? 29.326 5.382 -28.740 1.00 90.38 106 PRO A N 1
ATOM 881 C CA . PRO A 1 106 ? 28.211 6.305 -28.890 1.00 90.38 106 PRO A CA 1
ATOM 882 C C . PRO A 1 106 ? 27.981 6.636 -30.372 1.00 90.38 106 PRO A C 1
ATOM 884 O O . PRO A 1 106 ? 28.874 7.079 -31.085 1.00 90.38 106 PRO A O 1
ATOM 887 N N . SER A 1 107 ? 26.757 6.410 -30.834 1.00 93.38 107 SER A N 1
ATOM 888 C CA . SER A 1 107 ? 26.285 6.616 -32.203 1.00 93.38 107 SER A CA 1
ATOM 889 C C . SER A 1 107 ? 24.818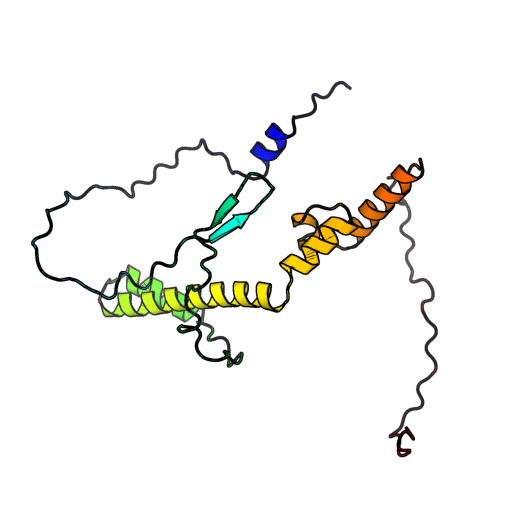 7.057 -32.197 1.00 93.38 107 SER A C 1
ATOM 891 O O . SER A 1 107 ? 24.109 6.909 -31.198 1.00 93.38 107 SER A O 1
ATOM 893 N N . SER A 1 108 ? 24.314 7.542 -33.333 1.00 91.56 108 SER A N 1
ATOM 894 C CA . SER A 1 108 ? 22.889 7.870 -33.488 1.00 91.56 108 SER A CA 1
ATOM 895 C C . SER A 1 108 ? 21.974 6.668 -33.190 1.00 91.56 108 SER A C 1
ATOM 897 O O . SER A 1 108 ? 20.936 6.821 -32.539 1.00 91.56 108 SER A O 1
ATOM 899 N N . SER A 1 109 ? 22.385 5.452 -33.572 1.00 87.94 109 SER A N 1
ATOM 900 C CA . SER A 1 109 ? 21.673 4.204 -33.266 1.00 87.94 109 SER A CA 1
ATOM 901 C C . SER A 1 109 ? 21.647 3.868 -31.774 1.00 87.94 109 SER A C 1
ATOM 903 O O . SER A 1 109 ? 20.585 3.522 -31.249 1.00 87.94 109 SER A O 1
ATOM 905 N N . THR A 1 110 ? 22.769 4.006 -31.057 1.00 89.62 110 THR A N 1
ATOM 906 C CA . THR A 1 110 ? 22.802 3.741 -29.606 1.00 89.62 110 THR A CA 1
ATOM 907 C C . THR A 1 110 ? 22.018 4.800 -28.836 1.00 89.62 110 THR A C 1
ATOM 909 O O . THR A 1 110 ? 21.295 4.462 -27.899 1.00 89.62 110 THR A O 1
ATOM 912 N N . THR A 1 111 ? 22.039 6.061 -29.284 1.00 90.06 111 THR A N 1
ATOM 913 C CA . THR A 1 111 ? 21.187 7.125 -28.729 1.00 90.06 111 THR A CA 1
ATOM 914 C C . THR A 1 111 ? 19.703 6.790 -28.884 1.00 90.06 111 THR A C 1
ATOM 916 O O . THR A 1 111 ? 18.935 6.946 -27.933 1.00 90.06 111 THR A O 1
ATOM 919 N N . ARG A 1 112 ? 19.276 6.256 -30.038 1.00 91.88 112 ARG A N 1
ATOM 920 C CA . ARG A 1 112 ? 17.889 5.796 -30.235 1.00 91.88 112 ARG A CA 1
ATOM 921 C C . ARG A 1 112 ? 17.515 4.657 -29.282 1.00 91.88 112 ARG A C 1
ATOM 923 O O . ARG A 1 112 ? 16.396 4.640 -28.774 1.00 91.88 112 ARG A O 1
ATOM 930 N N . ASN A 1 113 ? 18.429 3.729 -29.010 1.00 91.00 113 ASN A N 1
ATOM 931 C CA . ASN A 1 113 ? 18.188 2.647 -28.052 1.00 91.00 113 ASN A CA 1
ATOM 932 C C . ASN A 1 113 ? 18.102 3.161 -26.608 1.00 91.00 113 ASN A C 1
ATOM 934 O O . ASN A 1 113 ? 17.200 2.751 -25.880 1.00 91.00 113 ASN A O 1
ATOM 938 N N . MET A 1 114 ? 18.943 4.119 -26.214 1.00 94.44 114 MET A N 1
ATOM 939 C CA . MET A 1 114 ? 18.820 4.762 -24.902 1.00 94.44 114 MET A CA 1
ATOM 940 C C . MET A 1 114 ? 17.521 5.549 -24.738 1.00 94.44 114 MET A C 1
ATOM 942 O O . MET A 1 114 ? 16.932 5.517 -23.659 1.00 94.44 114 MET A O 1
ATOM 946 N N . ARG A 1 115 ? 17.014 6.189 -25.802 1.00 92.81 115 ARG A N 1
ATOM 947 C CA . ARG A 1 115 ? 15.682 6.820 -25.773 1.00 92.81 115 ARG A CA 1
ATOM 948 C C . ARG A 1 115 ? 14.580 5.807 -25.451 1.00 92.81 115 ARG A C 1
ATOM 950 O O . ARG A 1 115 ? 13.696 6.126 -24.666 1.00 92.81 115 ARG A O 1
ATOM 957 N N . LYS A 1 116 ? 14.659 4.577 -25.976 1.00 91.12 116 LYS A N 1
ATOM 958 C CA . LYS A 1 116 ? 13.701 3.505 -25.639 1.00 91.12 116 LYS A CA 1
ATOM 959 C C . LYS A 1 116 ? 13.772 3.111 -24.160 1.00 91.12 116 LYS A C 1
ATOM 961 O O . LYS A 1 116 ? 12.732 2.909 -23.544 1.00 91.12 116 LYS A O 1
ATOM 966 N N . VAL A 1 117 ? 14.977 3.025 -23.586 1.00 91.25 117 VAL A N 1
ATOM 967 C CA . VAL A 1 117 ? 15.161 2.753 -22.145 1.00 91.25 117 VAL A CA 1
ATOM 968 C C . VAL A 1 117 ? 14.558 3.882 -21.305 1.00 91.25 117 VAL A C 1
ATOM 970 O O . VAL A 1 117 ? 13.797 3.620 -20.378 1.00 91.25 117 VAL A O 1
ATOM 973 N N . ALA A 1 118 ? 14.828 5.139 -21.664 1.00 91.94 118 ALA A N 1
ATOM 974 C CA . ALA A 1 118 ? 14.251 6.295 -20.980 1.00 91.94 118 ALA A CA 1
ATOM 975 C C . ALA A 1 118 ? 12.715 6.300 -21.054 1.00 91.94 118 ALA A C 1
ATOM 977 O O . ALA A 1 118 ? 12.051 6.502 -20.039 1.00 91.94 118 ALA A O 1
ATOM 978 N N . GLN A 1 119 ? 12.151 6.017 -22.231 1.00 89.62 119 GLN A N 1
ATOM 979 C CA . GLN A 1 119 ? 10.707 5.918 -22.433 1.00 89.62 119 GLN A CA 1
ATOM 980 C C . GLN A 1 119 ? 10.082 4.818 -21.563 1.00 89.62 119 GLN A C 1
ATOM 982 O O . GLN A 1 119 ? 9.075 5.071 -20.909 1.00 89.62 119 GLN A O 1
ATOM 987 N N . TYR A 1 120 ? 10.699 3.634 -21.491 1.00 89.75 120 TYR A N 1
ATOM 988 C CA . TYR A 1 120 ? 10.260 2.555 -20.599 1.00 89.75 120 TYR A CA 1
ATOM 989 C C . TYR A 1 120 ? 10.230 3.000 -19.126 1.00 89.75 120 TYR A C 1
ATOM 991 O O . TYR A 1 120 ? 9.231 2.795 -18.437 1.00 89.75 120 TYR A O 1
ATOM 999 N N . CYS A 1 121 ? 11.277 3.681 -18.648 1.00 90.19 121 CYS A N 1
ATOM 1000 C CA . CYS A 1 121 ? 11.324 4.202 -17.278 1.00 90.19 121 CYS A CA 1
ATOM 1001 C C . CYS A 1 121 ? 10.242 5.261 -17.003 1.00 90.19 121 CYS A C 1
ATOM 1003 O O . CYS A 1 121 ? 9.643 5.262 -15.923 1.00 90.19 121 CYS A O 1
ATOM 1005 N N . ILE A 1 122 ? 9.979 6.148 -17.969 1.00 89.19 122 ILE A N 1
ATOM 1006 C CA . ILE A 1 122 ? 8.926 7.169 -17.866 1.00 89.19 122 ILE A CA 1
ATOM 1007 C C . ILE A 1 122 ? 7.556 6.500 -17.748 1.00 89.19 122 ILE A C 1
ATOM 1009 O O . ILE A 1 122 ? 6.812 6.806 -16.819 1.00 89.19 122 ILE A O 1
ATOM 1013 N N . ILE A 1 123 ? 7.256 5.551 -18.637 1.00 87.25 123 ILE A N 1
ATOM 1014 C CA . ILE A 1 123 ? 5.985 4.815 -18.652 1.00 87.25 123 ILE A CA 1
ATOM 1015 C C . ILE A 1 123 ? 5.782 4.057 -17.333 1.00 87.25 123 ILE A C 1
ATOM 1017 O O . ILE A 1 123 ? 4.732 4.180 -16.708 1.00 87.25 123 ILE A O 1
ATOM 1021 N N . ASN A 1 124 ? 6.802 3.342 -16.849 1.00 88.00 124 ASN A N 1
ATOM 1022 C CA . ASN A 1 124 ? 6.726 2.633 -15.568 1.00 88.00 124 ASN A CA 1
ATOM 1023 C C . ASN A 1 124 ? 6.454 3.572 -14.386 1.00 88.00 124 ASN A C 1
ATOM 1025 O O . ASN A 1 124 ? 5.689 3.229 -13.486 1.00 88.00 124 ASN A O 1
ATOM 1029 N N . THR A 1 125 ? 7.072 4.754 -14.380 1.00 89.44 125 THR A N 1
ATOM 1030 C CA . THR A 1 125 ? 6.849 5.748 -13.323 1.00 89.44 125 THR A CA 1
ATOM 1031 C C . THR A 1 125 ? 5.429 6.304 -13.388 1.00 89.44 125 THR A C 1
ATOM 1033 O O . THR A 1 125 ? 4.769 6.412 -12.353 1.00 89.44 125 THR A O 1
ATOM 1036 N N . LEU A 1 126 ? 4.946 6.618 -14.594 1.00 88.88 126 LEU A N 1
ATOM 1037 C CA . LEU A 1 126 ? 3.608 7.156 -14.815 1.00 88.88 126 LEU A CA 1
ATOM 1038 C C . LEU A 1 126 ? 2.529 6.157 -14.390 1.00 88.88 126 LEU A C 1
ATOM 1040 O O . LEU A 1 126 ? 1.649 6.519 -13.618 1.00 88.88 126 LEU A O 1
ATOM 1044 N N . HIS A 1 127 ? 2.646 4.889 -14.783 1.00 87.25 127 HIS A N 1
ATOM 1045 C CA . HIS A 1 127 ? 1.676 3.864 -14.397 1.00 87.25 127 HIS A CA 1
ATOM 1046 C C . HIS A 1 127 ? 1.583 3.663 -12.882 1.00 87.25 127 HIS A C 1
ATOM 1048 O O . HIS A 1 127 ? 0.487 3.490 -12.352 1.00 87.25 127 HIS A O 1
ATOM 1054 N N . CYS A 1 128 ? 2.704 3.726 -12.154 1.00 87.31 128 CYS A N 1
ATOM 1055 C CA . CYS A 1 128 ? 2.669 3.690 -10.691 1.00 87.31 128 CYS A CA 1
ATOM 1056 C C . CYS A 1 128 ? 1.894 4.885 -10.110 1.00 87.31 128 CYS A C 1
ATOM 1058 O O . CYS A 1 128 ? 1.133 4.718 -9.159 1.00 87.31 128 CYS A O 1
ATOM 1060 N N . GLN A 1 129 ? 2.063 6.083 -10.678 1.00 89.12 129 GLN A N 1
ATOM 1061 C CA . GLN A 1 129 ? 1.331 7.279 -10.248 1.00 89.12 129 GLN A CA 1
ATOM 1062 C C . GLN A 1 129 ? -0.163 7.186 -10.585 1.00 89.12 129 GLN A C 1
ATOM 1064 O O . GLN A 1 129 ? -0.998 7.472 -9.730 1.00 89.12 129 GLN A O 1
ATOM 1069 N N . GLU A 1 130 ? -0.507 6.738 -11.792 1.00 88.94 130 GLU A N 1
ATOM 1070 C CA . GLU A 1 130 ? -1.891 6.512 -12.221 1.00 88.94 130 GLU A CA 1
ATOM 1071 C C . GLU A 1 130 ? -2.596 5.496 -11.324 1.00 88.94 130 GLU A C 1
ATOM 1073 O O . GLU A 1 130 ? -3.723 5.734 -10.899 1.00 88.94 130 GLU A O 1
ATOM 1078 N N . LEU A 1 131 ? -1.926 4.394 -10.974 1.00 88.62 131 LEU A N 1
ATOM 1079 C CA . LEU A 1 131 ? -2.480 3.378 -10.082 1.00 88.62 131 LEU A CA 1
ATOM 1080 C C . LEU A 1 131 ? -2.799 3.955 -8.697 1.00 88.62 131 LEU A C 1
ATOM 1082 O O . LEU A 1 131 ? -3.881 3.707 -8.167 1.00 88.62 131 LEU A O 1
ATOM 1086 N N . LEU A 1 132 ? -1.889 4.758 -8.134 1.00 89.25 132 LEU A N 1
ATOM 1087 C CA . LEU A 1 132 ? -2.096 5.424 -6.843 1.00 89.25 132 LEU A CA 1
ATOM 1088 C C . LEU A 1 132 ? -3.302 6.372 -6.863 1.00 89.25 132 LEU A C 1
ATOM 1090 O O . LEU A 1 132 ? -4.031 6.445 -5.872 1.00 89.25 132 LEU A O 1
ATOM 1094 N N . VAL A 1 133 ? -3.514 7.087 -7.972 1.00 89.12 133 VAL A N 1
ATOM 1095 C CA . VAL A 1 133 ? -4.652 8.002 -8.152 1.00 89.12 133 VAL A CA 1
ATOM 1096 C C . VAL A 1 133 ? -5.952 7.225 -8.363 1.00 89.12 133 VAL A C 1
ATOM 1098 O O . VAL A 1 133 ? -6.937 7.497 -7.681 1.00 89.12 133 VAL A O 1
ATOM 1101 N N . ASN A 1 134 ? -5.951 6.232 -9.254 1.00 90.19 134 ASN A N 1
ATOM 1102 C CA . ASN A 1 134 ? -7.135 5.442 -9.602 1.00 90.19 134 ASN A CA 1
ATOM 1103 C C . ASN A 1 134 ? -7.669 4.630 -8.421 1.00 90.19 134 ASN A C 1
ATOM 1105 O O . ASN A 1 134 ? -8.876 4.446 -8.298 1.00 90.19 134 ASN A O 1
ATOM 1109 N N . GLN A 1 135 ? -6.781 4.152 -7.549 1.00 91.25 135 GLN A N 1
ATOM 1110 C CA . GLN A 1 135 ? -7.166 3.419 -6.345 1.00 91.25 135 GLN A CA 1
ATOM 1111 C C . GLN A 1 135 ? -7.458 4.333 -5.149 1.00 91.25 135 GLN A C 1
ATOM 1113 O O . GLN A 1 135 ? -7.733 3.822 -4.073 1.00 91.25 135 GLN A O 1
ATOM 1118 N N . SER A 1 136 ? -7.363 5.663 -5.296 1.00 92.38 136 SER A N 1
ATOM 1119 C CA . SER A 1 136 ? -7.585 6.629 -4.207 1.00 92.38 136 SER A CA 1
ATOM 1120 C C . SER A 1 136 ? -6.716 6.387 -2.956 1.00 92.38 136 SER A C 1
ATOM 1122 O O . SER A 1 136 ? -6.972 6.945 -1.891 1.00 92.38 136 SER A O 1
ATOM 1124 N N . ILE A 1 137 ? -5.618 5.630 -3.086 1.00 90.19 137 ILE A N 1
ATOM 1125 C CA . ILE A 1 137 ? -4.815 5.132 -1.956 1.00 90.19 137 ILE A CA 1
ATOM 1126 C C . ILE A 1 137 ? -4.410 6.265 -1.004 1.00 90.19 137 ILE A C 1
ATOM 1128 O O . ILE A 1 137 ? -4.477 6.126 0.218 1.00 90.19 137 ILE A O 1
ATOM 1132 N N . ILE A 1 138 ? -3.987 7.404 -1.560 1.00 92.06 138 ILE A N 1
ATOM 1133 C CA . ILE A 1 138 ? -3.537 8.548 -0.762 1.00 92.06 138 ILE A CA 1
ATOM 1134 C C . ILE A 1 138 ? -4.684 9.152 0.044 1.00 92.06 138 ILE A C 1
ATOM 1136 O O . ILE A 1 138 ? -4.471 9.509 1.202 1.00 92.06 138 ILE A O 1
ATOM 1140 N N . ASN A 1 139 ? -5.876 9.280 -0.536 1.00 93.12 139 ASN A N 1
ATOM 1141 C CA . ASN A 1 139 ? -7.013 9.873 0.161 1.00 93.12 139 ASN A CA 1
ATOM 1142 C C . ASN A 1 139 ? -7.511 8.940 1.261 1.00 93.12 139 ASN A C 1
ATOM 1144 O O . ASN A 1 139 ? -7.632 9.375 2.404 1.00 93.12 139 ASN A O 1
ATOM 1148 N N . ASP A 1 140 ? -7.658 7.657 0.951 1.00 94.50 140 ASP A N 1
ATOM 1149 C CA . ASP A 1 140 ? -8.118 6.645 1.898 1.00 94.50 140 ASP A CA 1
ATOM 1150 C C . ASP A 1 140 ? -7.184 6.588 3.117 1.00 94.50 140 ASP A C 1
ATOM 1152 O O . ASP A 1 140 ? -7.612 6.641 4.272 1.00 94.50 140 ASP A O 1
ATOM 1156 N N . TYR A 1 141 ? -5.866 6.590 2.891 1.00 95.38 141 TYR A N 1
ATOM 1157 C CA . TYR A 1 141 ? -4.911 6.617 3.996 1.00 95.38 141 TYR A CA 1
ATOM 1158 C C . TYR A 1 141 ? -4.870 7.948 4.746 1.00 95.38 141 TYR A C 1
ATOM 1160 O O . TYR A 1 141 ? -4.576 7.938 5.944 1.00 95.38 141 TYR A O 1
ATOM 1168 N N . ARG A 1 142 ? -5.168 9.081 4.101 1.00 96.12 142 ARG A N 1
ATOM 1169 C CA . ARG A 1 142 ? -5.316 10.370 4.798 1.00 96.12 142 ARG A CA 1
ATOM 1170 C C . ARG A 1 142 ? -6.519 10.364 5.739 1.00 96.12 142 ARG A C 1
ATOM 1172 O O . ARG A 1 142 ? -6.416 10.906 6.838 1.00 96.12 142 ARG A O 1
ATOM 1179 N N . GLU A 1 143 ? -7.618 9.723 5.362 1.00 96.56 143 GLU A N 1
ATOM 1180 C CA . GLU A 1 143 ? -8.768 9.552 6.255 1.00 96.56 143 GLU A CA 1
ATOM 1181 C C . GLU A 1 143 ? -8.414 8.655 7.443 1.00 96.56 143 GLU A C 1
ATOM 1183 O O . GLU A 1 143 ? -8.646 9.023 8.597 1.00 96.56 143 GLU A O 1
ATOM 1188 N N . VAL A 1 144 ? -7.734 7.533 7.191 1.00 95.50 144 VAL A N 1
ATOM 1189 C CA . VAL A 1 144 ? -7.246 6.640 8.253 1.00 95.50 144 VAL A CA 1
ATOM 1190 C C . VAL A 1 144 ? -6.314 7.370 9.226 1.00 95.50 144 VAL A C 1
ATOM 1192 O O . VAL A 1 144 ? -6.420 7.160 10.434 1.00 95.50 144 VAL A O 1
ATOM 1195 N N . VAL A 1 145 ? -5.427 8.242 8.734 1.00 97.00 145 VAL A N 1
ATOM 1196 C CA . VAL A 1 145 ? -4.577 9.110 9.573 1.00 97.00 145 VAL A CA 1
ATOM 1197 C C . VAL A 1 145 ? -5.418 9.954 10.525 1.00 97.00 145 VAL A C 1
ATOM 1199 O O . VAL A 1 145 ? -5.133 9.988 11.724 1.00 97.00 145 VAL A O 1
ATOM 1202 N N . SER A 1 146 ? -6.456 10.608 9.999 1.00 96.00 146 SER A N 1
ATOM 1203 C CA . SER A 1 146 ? -7.327 11.488 10.777 1.00 96.00 146 SER A CA 1
ATOM 1204 C C . SER A 1 146 ? -8.112 10.731 11.846 1.00 96.00 146 SER A C 1
ATOM 1206 O O . SER A 1 146 ? -8.315 11.255 12.939 1.00 96.00 146 SER A O 1
ATOM 1208 N N . ILE A 1 147 ? -8.552 9.507 11.545 1.00 95.62 147 ILE A N 1
ATOM 1209 C CA . ILE A 1 147 ? -9.328 8.683 12.478 1.00 95.62 147 ILE A CA 1
ATOM 1210 C C . ILE A 1 147 ? -8.418 8.079 13.548 1.00 95.62 147 ILE A C 1
ATOM 1212 O O . ILE A 1 147 ? -8.732 8.131 14.732 1.00 95.62 147 ILE A O 1
ATOM 1216 N N . ALA A 1 148 ? -7.293 7.489 13.146 1.00 96.44 148 ALA A N 1
ATOM 1217 C CA . ALA A 1 148 ? -6.470 6.669 14.027 1.00 96.44 148 ALA A CA 1
ATOM 1218 C C . ALA A 1 148 ? -5.349 7.433 14.747 1.00 96.44 148 ALA A C 1
ATOM 1220 O O . ALA A 1 148 ? -4.614 6.821 15.520 1.00 96.44 148 ALA A O 1
ATOM 1221 N N . TYR A 1 149 ? -5.198 8.740 14.509 1.00 95.38 149 TYR A N 1
ATOM 1222 C CA . TYR A 1 149 ? -4.158 9.578 15.121 1.00 95.38 149 TYR A CA 1
ATOM 1223 C C . TYR A 1 149 ? -2.745 8.994 14.925 1.00 95.38 149 TYR A C 1
ATOM 1225 O O . TYR A 1 149 ? -1.955 8.847 15.863 1.00 95.38 149 TYR A O 1
ATOM 1233 N N . VAL A 1 150 ? -2.433 8.605 13.689 1.00 95.88 150 VAL A N 1
ATOM 1234 C CA . VAL A 1 150 ? -1.126 8.065 13.272 1.00 95.88 150 VAL A CA 1
ATOM 1235 C C . VAL A 1 150 ? -0.518 8.943 12.185 1.00 95.88 150 VAL A C 1
ATOM 1237 O O . VAL A 1 150 ? -1.227 9.695 11.525 1.00 95.88 150 VAL A O 1
ATOM 1240 N N . SER A 1 151 ? 0.792 8.849 11.960 1.00 96.00 151 SER A N 1
ATOM 1241 C CA . SER A 1 151 ? 1.398 9.539 10.820 1.00 96.00 151 SER A CA 1
ATOM 1242 C C . SER A 1 151 ? 0.953 8.908 9.495 1.00 96.00 151 SER A C 1
ATOM 1244 O O . SER A 1 151 ? 0.676 7.708 9.433 1.00 96.00 151 SER A O 1
ATOM 1246 N N . LEU A 1 152 ? 0.939 9.695 8.411 1.00 94.69 152 LEU A N 1
ATOM 1247 C CA . LEU A 1 152 ? 0.689 9.163 7.065 1.00 94.69 152 LEU A CA 1
ATOM 1248 C C . LEU A 1 152 ? 1.714 8.091 6.689 1.00 94.69 152 LEU A C 1
ATOM 1250 O O . LEU A 1 152 ? 1.375 7.110 6.053 1.00 94.69 152 LEU A O 1
ATOM 1254 N N . PHE A 1 153 ? 2.959 8.220 7.138 1.00 94.81 153 PHE A N 1
ATOM 1255 C CA . PHE A 1 153 ? 3.962 7.178 6.942 1.00 94.81 153 PHE A CA 1
ATOM 1256 C C . PHE A 1 153 ? 3.550 5.854 7.609 1.00 94.81 153 PHE A C 1
ATOM 1258 O O . PHE A 1 153 ? 3.592 4.792 6.988 1.00 94.81 153 PHE A O 1
ATOM 1265 N N . ASP A 1 154 ? 3.094 5.900 8.861 1.00 94.50 154 ASP A N 1
ATOM 1266 C CA . ASP A 1 154 ? 2.698 4.692 9.586 1.00 94.50 154 ASP A CA 1
ATOM 1267 C C . ASP A 1 154 ? 1.454 4.029 8.987 1.00 94.50 154 ASP A C 1
ATOM 1269 O O . ASP A 1 154 ? 1.286 2.818 9.144 1.00 94.50 154 ASP A O 1
ATOM 1273 N N . THR A 1 155 ? 0.592 4.760 8.271 1.00 94.50 155 THR A N 1
ATOM 1274 C CA . THR A 1 155 ? -0.540 4.117 7.596 1.00 94.50 155 THR A CA 1
ATOM 1275 C C . THR A 1 155 ? -0.112 3.224 6.441 1.00 94.50 155 THR A C 1
ATOM 1277 O O . THR A 1 155 ? -0.680 2.134 6.328 1.00 94.50 155 THR A O 1
ATOM 1280 N N . TYR A 1 156 ? 0.917 3.627 5.688 1.00 92.50 156 TYR A N 1
ATOM 1281 C CA . TYR A 1 156 ? 1.513 2.845 4.599 1.00 92.50 156 TYR A CA 1
ATOM 1282 C C . TYR A 1 156 ? 2.377 1.684 5.085 1.00 92.50 156 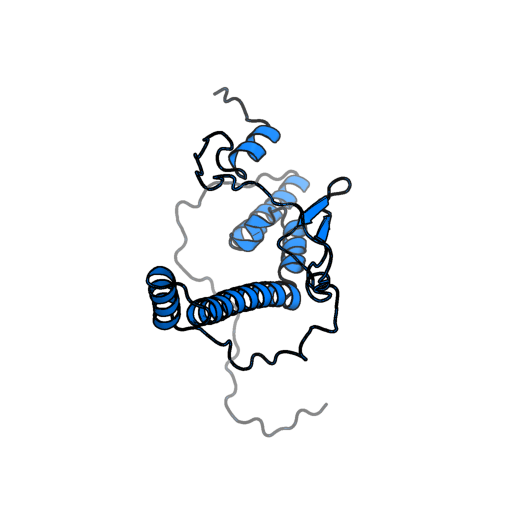TYR A C 1
ATOM 1284 O O . TYR A 1 156 ? 2.293 0.584 4.546 1.00 92.50 156 TYR A O 1
ATOM 1292 N N . TYR A 1 157 ? 3.227 1.922 6.084 1.00 93.75 157 TYR A N 1
ATOM 1293 C CA . TYR A 1 157 ? 4.292 0.976 6.432 1.00 93.75 157 TYR A CA 1
ATOM 1294 C C . TYR A 1 157 ? 3.993 0.123 7.664 1.00 93.75 157 TYR A C 1
ATOM 1296 O O . TYR A 1 157 ? 4.661 -0.891 7.875 1.00 93.75 157 TYR A O 1
ATOM 1304 N N . ARG A 1 158 ? 3.020 0.504 8.504 1.00 93.56 158 ARG A N 1
ATOM 1305 C CA . ARG A 1 158 ? 2.708 -0.224 9.740 1.00 93.56 158 ARG A CA 1
ATOM 1306 C C . ARG A 1 158 ? 1.332 -0.878 9.701 1.00 93.56 158 ARG A C 1
ATOM 1308 O O . ARG A 1 158 ? 0.335 -0.325 9.231 1.00 93.56 158 ARG A O 1
ATOM 1315 N N . ALA A 1 159 ? 1.281 -2.078 10.276 1.00 94.19 159 ALA A N 1
ATOM 1316 C CA . ALA A 1 159 ? 0.072 -2.882 10.367 1.00 94.19 159 ALA A CA 1
ATOM 1317 C C . ALA A 1 159 ? -1.042 -2.184 11.167 1.00 94.19 159 ALA A C 1
ATOM 1319 O O . ALA A 1 159 ? -0.799 -1.343 12.038 1.00 94.19 159 ALA A O 1
ATOM 1320 N N . ASN A 1 160 ? -2.284 -2.607 10.927 1.00 93.94 160 ASN A N 1
ATOM 1321 C CA . ASN A 1 160 ? -3.476 -1.990 11.515 1.00 93.94 160 ASN A CA 1
ATOM 1322 C C . ASN A 1 160 ? -3.514 -2.033 13.048 1.00 93.94 160 ASN A C 1
ATOM 1324 O O . ASN A 1 160 ? -4.125 -1.159 13.655 1.00 93.94 160 ASN A O 1
ATOM 1328 N N . ARG A 1 161 ? -2.789 -2.963 13.689 1.00 93.75 161 ARG A N 1
ATOM 1329 C CA . ARG A 1 161 ? -2.625 -2.999 15.154 1.00 93.75 161 ARG A CA 1
ATOM 1330 C C . ARG A 1 161 ? -2.183 -1.645 15.715 1.00 93.75 161 ARG A C 1
ATOM 1332 O O . ARG A 1 161 ? -2.669 -1.239 16.764 1.00 93.75 161 ARG A O 1
ATOM 1339 N N . MET A 1 162 ? -1.285 -0.942 15.025 1.00 92.81 162 MET A N 1
ATOM 1340 C CA . MET A 1 162 ? -0.816 0.366 15.481 1.00 92.81 162 MET A CA 1
ATOM 1341 C C . MET A 1 162 ? -1.915 1.423 15.444 1.00 92.81 162 MET A C 1
ATOM 1343 O O . MET A 1 162 ? -2.071 2.181 16.394 1.00 92.81 162 MET A O 1
ATOM 1347 N N . LYS A 1 163 ? -2.694 1.421 14.361 1.00 95.19 163 LYS A N 1
ATOM 1348 C CA . LYS A 1 163 ? -3.820 2.330 14.143 1.00 95.19 163 LYS A CA 1
ATOM 1349 C C . LYS A 1 163 ? -4.869 2.150 15.246 1.00 95.19 163 LYS A C 1
ATOM 1351 O O . LYS A 1 163 ? -5.272 3.115 15.883 1.00 95.19 163 LYS A O 1
ATOM 1356 N N . VAL A 1 164 ? -5.225 0.897 15.541 1.00 95.31 164 VAL A N 1
ATOM 1357 C CA . VAL A 1 164 ? -6.163 0.549 16.622 1.00 95.31 164 VAL A CA 1
ATOM 1358 C C . VAL A 1 164 ? -5.618 0.959 17.990 1.00 95.31 164 VAL A C 1
ATOM 1360 O O . VAL A 1 164 ? -6.358 1.520 18.792 1.00 95.31 164 VAL A O 1
ATOM 1363 N N . ARG A 1 165 ? -4.327 0.722 18.261 1.00 93.25 165 ARG A N 1
ATOM 1364 C CA . ARG A 1 165 ? -3.710 1.092 19.542 1.00 93.25 165 ARG A CA 1
ATOM 1365 C C . ARG A 1 165 ? -3.746 2.602 19.769 1.00 93.25 165 ARG A C 1
ATOM 1367 O O . ARG A 1 165 ? -4.167 3.022 20.839 1.00 93.25 165 ARG A O 1
ATOM 1374 N N . ASN A 1 166 ? -3.357 3.402 18.775 1.00 94.56 166 ASN A N 1
ATOM 1375 C CA . ASN A 1 166 ? -3.389 4.862 18.886 1.00 94.56 166 ASN A CA 1
ATOM 1376 C C . ASN A 1 166 ? -4.816 5.391 19.055 1.00 94.56 166 ASN A C 1
ATOM 1378 O O . ASN A 1 166 ? -5.049 6.224 19.931 1.00 94.56 166 ASN A O 1
ATOM 1382 N N . LEU A 1 167 ? -5.774 4.868 18.282 1.00 95.31 167 LEU A N 1
ATOM 1383 C CA . LEU A 1 167 ? -7.188 5.210 18.427 1.00 95.31 167 LEU A CA 1
ATOM 1384 C C . LEU A 1 167 ? -7.702 4.903 19.843 1.00 95.31 167 LEU A C 1
ATOM 1386 O O . LEU A 1 167 ? -8.291 5.769 20.488 1.00 95.31 167 LEU A O 1
ATOM 1390 N N . LEU A 1 168 ? -7.431 3.698 20.354 1.00 95.44 168 LEU A N 1
ATOM 1391 C CA . LEU A 1 168 ? -7.819 3.288 21.705 1.00 95.44 168 LEU A CA 1
ATOM 1392 C C . LEU A 1 168 ? -7.186 4.193 22.769 1.00 95.44 168 LEU A C 1
ATOM 1394 O O . LEU A 1 168 ? -7.869 4.619 23.697 1.00 95.44 168 LEU A O 1
ATOM 1398 N N . SER A 1 169 ? -5.902 4.526 22.615 1.00 94.62 169 SER A N 1
ATOM 1399 C CA . SER A 1 169 ? -5.201 5.454 23.504 1.00 94.62 169 SER A CA 1
ATOM 1400 C C . SER A 1 169 ? -5.814 6.849 23.498 1.00 94.62 169 SER A C 1
ATOM 1402 O O . SER A 1 169 ? -6.026 7.410 24.570 1.00 94.62 169 SER A O 1
ATOM 1404 N N . ALA A 1 170 ? -6.178 7.384 22.333 1.00 94.12 170 ALA A N 1
ATOM 1405 C CA . ALA A 1 170 ? -6.863 8.671 22.244 1.00 94.12 170 ALA A CA 1
ATOM 1406 C C . ALA A 1 170 ? -8.229 8.644 22.955 1.00 94.12 170 ALA A C 1
ATOM 1408 O O . ALA A 1 170 ? -8.580 9.591 23.661 1.00 94.12 170 ALA A O 1
ATOM 1409 N N . CYS A 1 171 ? -8.991 7.555 22.813 1.00 95.00 171 CYS A N 1
ATOM 1410 C CA . CYS A 1 171 ? -10.265 7.374 23.512 1.00 95.00 171 CYS A CA 1
ATOM 1411 C C . CYS A 1 171 ? -10.100 7.246 25.033 1.00 95.00 171 CYS A C 1
ATOM 1413 O O . CYS A 1 171 ? -10.901 7.818 25.767 1.00 95.00 171 CYS A O 1
ATOM 1415 N N . ALA A 1 172 ? -9.082 6.524 25.504 1.00 96.44 172 ALA A N 1
ATOM 1416 C CA . ALA A 1 172 ? -8.803 6.367 26.930 1.00 96.44 172 ALA A CA 1
ATOM 1417 C C . ALA A 1 172 ? -8.418 7.699 27.583 1.00 96.44 172 ALA A C 1
ATOM 1419 O O . ALA A 1 172 ? -8.992 8.055 28.606 1.00 96.44 172 ALA A O 1
ATOM 1420 N N . ILE A 1 173 ? -7.545 8.484 26.940 1.00 95.62 173 ILE A N 1
ATOM 1421 C CA . ILE A 1 173 ? -7.148 9.816 27.426 1.00 95.62 173 ILE A CA 1
ATOM 1422 C C . ILE A 1 173 ? -8.370 10.734 27.570 1.00 95.62 173 ILE A C 1
ATOM 1424 O O . ILE A 1 173 ? -8.523 11.396 28.589 1.00 95.62 173 ILE A O 1
ATOM 1428 N N . LYS A 1 174 ? -9.287 10.735 26.591 1.00 96.06 174 LYS A N 1
ATOM 1429 C CA . LYS A 1 174 ? -10.534 11.525 26.660 1.00 96.06 174 LYS A CA 1
ATOM 1430 C C . LYS A 1 174 ? -11.458 11.129 27.818 1.00 96.06 174 LYS A C 1
ATOM 1432 O O . LYS A 1 174 ? -12.353 11.896 28.154 1.00 96.06 174 LYS A O 1
ATOM 1437 N N . ARG A 1 175 ? -11.284 9.931 28.376 1.00 97.06 175 ARG A N 1
ATOM 1438 C CA . ARG A 1 175 ? -12.071 9.384 29.490 1.00 97.06 175 ARG A CA 1
ATOM 1439 C C . ARG A 1 175 ? -11.286 9.340 30.801 1.00 97.06 175 ARG A C 1
ATOM 1441 O O . ARG A 1 175 ? -11.738 8.682 31.728 1.00 97.06 175 ARG A O 1
ATOM 1448 N N . ASP A 1 176 ? -10.121 9.987 30.852 1.00 96.81 176 ASP A N 1
ATOM 1449 C CA . ASP A 1 176 ? -9.213 9.960 32.003 1.00 96.81 176 ASP A CA 1
ATOM 1450 C C . ASP A 1 176 ? -8.813 8.530 32.429 1.00 96.81 176 ASP A C 1
ATOM 1452 O O . ASP A 1 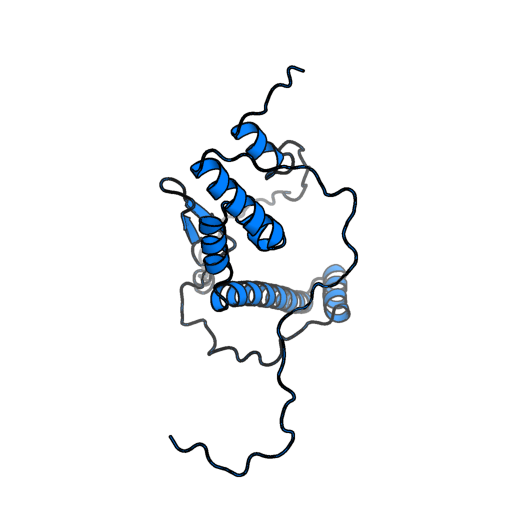176 ? -8.712 8.183 33.602 1.00 96.81 176 ASP A O 1
ATOM 1456 N N . MET A 1 177 ? -8.616 7.652 31.440 1.00 96.94 177 MET A N 1
ATOM 1457 C CA . MET A 1 177 ? -8.205 6.262 31.640 1.00 96.94 177 MET A CA 1
ATOM 1458 C C . MET A 1 177 ? -6.738 6.060 31.255 1.00 96.94 177 MET A C 1
ATOM 1460 O O . MET A 1 177 ? -6.264 6.562 30.233 1.00 96.94 177 MET A O 1
ATOM 1464 N N . VAL A 1 178 ? -6.039 5.219 32.018 1.00 92.94 178 VAL A N 1
ATOM 1465 C CA . VAL A 1 178 ? -4.658 4.807 31.731 1.00 92.94 178 VAL A CA 1
ATOM 1466 C C . VAL A 1 178 ? -4.649 3.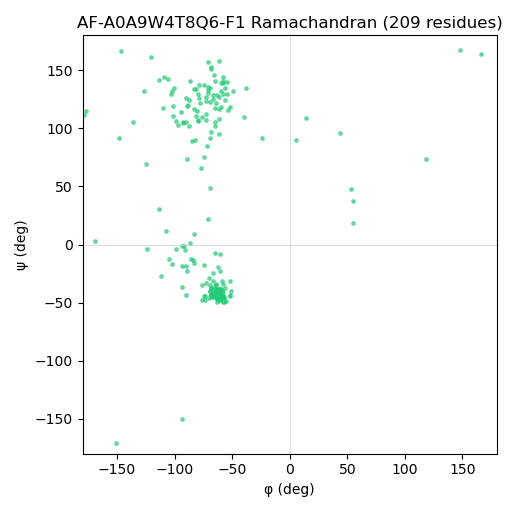422 31.082 1.00 92.94 178 VAL A C 1
ATOM 1468 O O . VAL A 1 178 ? -5.320 2.502 31.544 1.00 92.94 178 VAL A O 1
ATOM 1471 N N . ILE A 1 179 ? -3.869 3.254 30.009 1.00 91.25 179 ILE A N 1
ATOM 1472 C CA . ILE A 1 179 ? -3.687 1.962 29.331 1.00 91.25 179 ILE A CA 1
ATOM 1473 C C . ILE A 1 179 ? -2.340 1.363 29.725 1.00 91.25 179 ILE A C 1
ATOM 1475 O O . ILE A 1 179 ? -1.302 2.018 29.624 1.00 91.25 179 ILE A O 1
ATOM 1479 N N . SER A 1 180 ? -2.345 0.082 30.095 1.00 88.81 180 SER A N 1
ATOM 1480 C CA . SER A 1 180 ? -1.114 -0.676 30.308 1.00 88.81 180 SER A CA 1
ATOM 1481 C C . SER A 1 180 ? -0.306 -0.792 29.012 1.00 88.81 180 SER A C 1
ATOM 1483 O O . SER A 1 180 ? -0.805 -1.222 27.971 1.00 88.81 180 SER A O 1
ATOM 1485 N N . THR A 1 181 ? 0.973 -0.437 29.076 1.00 85.06 181 THR A N 1
ATOM 1486 C CA . THR A 1 181 ? 1.933 -0.634 27.982 1.00 85.06 181 THR A CA 1
ATOM 1487 C C . THR A 1 181 ? 2.710 -1.940 28.102 1.00 85.06 181 THR A C 1
ATOM 1489 O O . THR A 1 181 ? 3.515 -2.230 27.212 1.00 85.06 181 THR A O 1
ATOM 1492 N N . LYS A 1 182 ? 2.462 -2.725 29.162 1.00 86.12 182 LYS A N 1
ATOM 1493 C CA . LYS A 1 182 ? 3.123 -4.011 29.397 1.00 86.12 182 LYS A CA 1
ATOM 1494 C C . LYS A 1 182 ? 2.846 -4.954 28.232 1.00 86.12 182 LYS A C 1
ATOM 1496 O O . LYS A 1 182 ? 1.707 -5.094 27.786 1.00 86.12 182 LYS A O 1
ATOM 1501 N N . LEU A 1 183 ? 3.903 -5.583 27.735 1.00 80.88 183 LEU A N 1
ATOM 1502 C CA . LEU A 1 183 ? 3.762 -6.693 26.807 1.00 80.88 183 LEU A CA 1
ATOM 1503 C C . LEU A 1 183 ? 3.291 -7.913 27.607 1.00 80.88 183 LEU A C 1
ATOM 1505 O O . LEU A 1 183 ? 3.792 -8.114 28.712 1.00 80.88 183 LEU A O 1
ATOM 1509 N N . PRO A 1 184 ? 2.330 -8.696 27.093 1.00 81.69 184 PRO A N 1
ATOM 1510 C CA . PRO A 1 184 ? 1.984 -9.962 27.720 1.00 81.69 184 PRO A CA 1
ATOM 1511 C C . PRO A 1 184 ? 3.218 -10.874 27.708 1.00 81.69 184 PRO A C 1
ATOM 1513 O O . PRO A 1 184 ? 3.843 -11.044 26.660 1.00 81.69 184 PRO A O 1
ATOM 1516 N N . GLU A 1 185 ? 3.581 -11.399 28.878 1.00 83.19 185 GLU A N 1
ATOM 1517 C CA . GLU A 1 185 ? 4.705 -12.330 29.052 1.00 83.19 185 GLU A CA 1
ATOM 1518 C C . GLU A 1 185 ? 4.377 -13.681 28.406 1.00 83.19 185 GLU A C 1
ATOM 1520 O O . GLU A 1 185 ? 5.186 -14.231 27.659 1.00 83.19 185 GLU A O 1
ATOM 1525 N N . ASP A 1 186 ? 3.129 -14.124 28.572 1.00 83.62 186 ASP A N 1
ATOM 1526 C CA . ASP A 1 186 ? 2.588 -15.311 27.930 1.00 83.62 186 ASP A CA 1
ATOM 1527 C C . ASP A 1 186 ? 1.713 -14.920 26.738 1.00 83.62 186 ASP A C 1
ATOM 1529 O O . ASP A 1 186 ? 0.628 -14.347 26.867 1.00 83.62 186 ASP A O 1
ATOM 1533 N N . ILE A 1 187 ? 2.191 -15.228 25.534 1.00 80.31 187 ILE A N 1
ATOM 1534 C CA . ILE A 1 187 ? 1.372 -15.133 24.328 1.00 80.31 187 ILE A CA 1
ATOM 1535 C C . ILE A 1 187 ? 0.504 -16.388 24.290 1.00 80.31 187 ILE A C 1
ATOM 1537 O O . ILE A 1 187 ? 1.017 -17.472 24.002 1.00 80.31 187 ILE A O 1
ATOM 1541 N N . GLU A 1 188 ? -0.797 -16.245 24.559 1.00 83.31 188 GLU A N 1
ATOM 1542 C CA . GLU A 1 188 ? -1.750 -17.343 24.390 1.00 83.31 188 GLU A CA 1
ATOM 1543 C C . GLU A 1 188 ? -1.616 -17.941 22.984 1.00 83.31 188 GLU A C 1
ATOM 1545 O O . GLU A 1 188 ? -1.799 -17.276 21.959 1.00 83.31 188 GLU A O 1
ATOM 1550 N N . LYS A 1 189 ? -1.247 -19.223 22.939 1.00 83.06 189 LYS A N 1
ATOM 1551 C CA . LYS A 1 189 ? -1.123 -19.985 21.701 1.00 83.06 189 LYS A CA 1
ATOM 1552 C C . LYS A 1 189 ? -2.447 -20.689 21.450 1.00 83.06 189 LYS A C 1
ATOM 1554 O O . LYS A 1 189 ? -2.751 -21.693 22.081 1.00 83.06 189 LYS A O 1
ATOM 1559 N N . GLY A 1 190 ? -3.229 -20.175 20.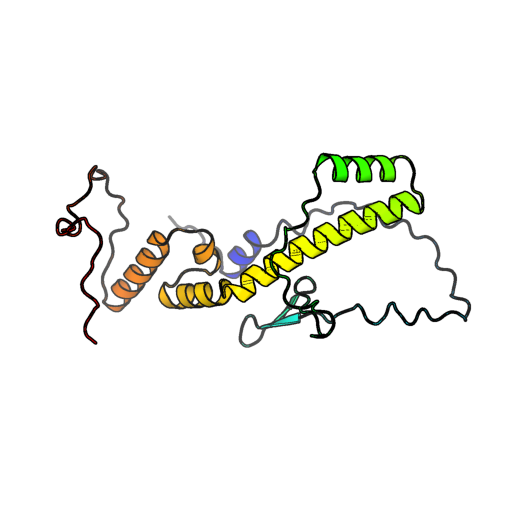510 1.00 87.06 190 GLY A N 1
ATOM 1560 C CA . GLY A 1 190 ? -4.502 -20.780 20.137 1.00 87.06 190 GLY A CA 1
ATOM 1561 C C . GLY A 1 190 ? -5.356 -19.839 19.303 1.00 87.06 190 GLY A C 1
ATOM 1562 O O . GLY A 1 190 ? -5.094 -18.640 19.223 1.00 87.06 190 GLY A O 1
ATOM 1563 N N . LYS A 1 191 ? -6.374 -20.391 18.645 1.00 90.56 191 LYS A N 1
ATOM 1564 C CA . LYS A 1 191 ? -7.447 -19.601 18.039 1.00 90.56 191 LYS A CA 1
ATOM 1565 C C . LYS A 1 191 ? -8.657 -19.707 18.954 1.00 90.56 191 LYS A C 1
ATOM 1567 O O . LYS A 1 191 ? -9.052 -20.817 19.298 1.00 90.56 191 LYS A O 1
ATOM 1572 N N . TYR A 1 192 ? -9.254 -18.577 19.307 1.00 91.62 192 TYR A N 1
ATOM 1573 C CA . TYR A 1 192 ? -10.575 -18.589 19.925 1.00 91.62 192 TYR A CA 1
ATOM 1574 C C . TYR A 1 192 ? -11.622 -19.042 18.898 1.00 91.62 192 TYR A C 1
ATOM 1576 O O . TYR A 1 192 ? -11.423 -18.824 17.694 1.00 91.62 192 TYR A O 1
ATOM 1584 N N . PRO A 1 193 ? -12.721 -19.680 19.338 1.00 94.81 193 PRO A N 1
ATOM 1585 C CA . PRO A 1 193 ? -13.827 -20.007 18.448 1.00 94.81 193 PRO A CA 1
ATOM 1586 C C . PRO A 1 193 ? -14.316 -18.741 17.731 1.00 94.81 193 PRO A C 1
ATOM 1588 O O . PRO A 1 193 ? -14.523 -17.699 18.350 1.00 94.81 193 PRO A O 1
ATOM 1591 N N . GLY A 1 194 ? -14.434 -18.834 16.406 1.00 95.44 194 GLY A N 1
ATOM 1592 C CA . GLY A 1 194 ? -14.923 -17.755 15.551 1.00 95.44 194 GLY A CA 1
ATOM 1593 C C . GLY A 1 194 ? -16.426 -17.857 15.300 1.00 95.44 194 GLY A C 1
ATOM 1594 O O . GLY A 1 194 ? -17.182 -18.385 16.112 1.00 95.44 194 GLY A O 1
ATOM 1595 N N . ALA A 1 195 ? -16.860 -17.370 14.139 1.00 95.94 195 ALA A N 1
ATOM 1596 C CA . ALA A 1 195 ? -18.251 -17.485 13.719 1.00 95.94 195 ALA A CA 1
ATOM 1597 C C . ALA A 1 195 ? -18.661 -18.948 13.467 1.00 95.94 195 ALA A C 1
ATOM 1599 O O . ALA A 1 195 ? -17.873 -19.751 12.962 1.00 95.94 195 ALA A O 1
ATOM 1600 N N . TYR A 1 196 ? -19.923 -19.265 13.763 1.00 96.00 196 TYR A N 1
ATOM 1601 C CA . TYR A 1 196 ? -20.546 -20.521 13.355 1.00 96.00 196 TYR A CA 1
ATOM 1602 C C . TYR A 1 196 ? -20.980 -20.437 11.887 1.00 96.00 196 TYR A C 1
ATOM 1604 O O . TYR A 1 196 ? -21.659 -19.491 11.490 1.00 96.00 196 TYR A O 1
ATOM 1612 N N . ILE A 1 197 ? -20.593 -21.428 11.082 1.00 96.56 197 ILE A N 1
ATOM 1613 C CA . ILE A 1 197 ? -20.957 -21.521 9.665 1.00 96.56 197 ILE A CA 1
ATOM 1614 C C . ILE A 1 197 ? -21.938 -22.679 9.515 1.00 96.56 197 ILE A C 1
ATOM 1616 O O . ILE A 1 197 ? -21.588 -23.829 9.783 1.00 96.56 197 ILE A O 1
ATOM 1620 N N . PHE A 1 198 ? -23.160 -22.378 9.073 1.00 95.81 198 PHE A N 1
ATOM 1621 C CA . PHE A 1 198 ? -24.136 -23.415 8.755 1.00 95.81 198 PHE A CA 1
ATOM 1622 C C . PHE A 1 198 ? -23.599 -24.331 7.644 1.00 95.81 198 PHE A C 1
ATOM 1624 O O . PHE A 1 198 ? -23.027 -23.827 6.671 1.00 95.81 198 PHE A O 1
ATOM 1631 N N . PRO A 1 199 ? -23.797 -25.659 7.737 1.00 95.75 199 PRO A N 1
ATOM 1632 C CA . PRO A 1 199 ? -23.406 -26.571 6.672 1.00 95.75 199 PRO A CA 1
ATOM 1633 C C . PRO A 1 199 ? -24.077 -26.169 5.349 1.00 95.75 199 PRO A C 1
ATOM 1635 O O . PRO A 1 199 ? -25.308 -26.066 5.301 1.00 95.75 199 PRO A O 1
ATOM 1638 N N . PRO A 1 200 ? -23.314 -25.935 4.266 1.00 95.50 200 PRO A N 1
ATOM 1639 C CA . PRO A 1 200 ? -23.911 -25.545 3.000 1.00 95.50 200 PRO A CA 1
ATOM 1640 C C . PRO A 1 200 ? -24.686 -26.723 2.405 1.00 95.50 200 PRO A C 1
ATOM 1642 O O . PRO A 1 200 ? -24.177 -27.846 2.333 1.00 95.50 200 PRO A O 1
ATOM 1645 N N . LYS A 1 201 ? -25.901 -26.462 1.913 1.00 91.69 201 LYS A N 1
ATOM 1646 C CA . LYS A 1 201 ? -26.612 -27.407 1.046 1.00 91.69 201 LYS A CA 1
ATOM 1647 C C . LYS A 1 201 ? -25.926 -27.400 -0.319 1.00 91.69 201 LYS A C 1
ATOM 1649 O O . LYS A 1 201 ? -26.005 -26.418 -1.049 1.00 91.69 201 LYS A O 1
ATOM 1654 N N . LYS A 1 202 ? -25.196 -28.469 -0.636 1.00 91.50 202 LYS A N 1
ATOM 1655 C CA . LYS A 1 202 ? -24.480 -28.603 -1.912 1.00 91.50 202 LYS A CA 1
ATOM 1656 C C . LYS A 1 202 ? -25.454 -29.014 -3.020 1.00 91.50 202 LYS A C 1
ATOM 1658 O O . LYS A 1 202 ? -26.268 -29.904 -2.807 1.00 91.50 202 LYS A O 1
ATOM 1663 N N . GLY A 1 203 ? -25.333 -28.407 -4.197 1.00 91.31 203 GLY A N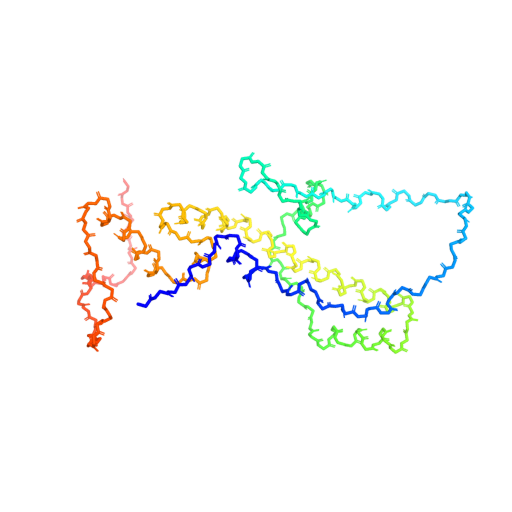 1
ATOM 1664 C CA . GLY A 1 203 ? -26.150 -28.722 -5.372 1.00 91.31 203 GLY A CA 1
ATOM 1665 C C . GLY A 1 203 ? -26.396 -27.491 -6.244 1.00 91.31 203 GLY A C 1
ATOM 1666 O O . GLY A 1 203 ? -26.125 -26.367 -5.827 1.00 91.31 203 GLY A O 1
ATOM 1667 N N . ILE A 1 204 ? -26.896 -27.707 -7.461 1.00 88.69 204 ILE A N 1
ATOM 1668 C CA . ILE A 1 204 ? -27.357 -26.626 -8.342 1.00 88.69 204 ILE A CA 1
ATOM 1669 C C . ILE A 1 204 ? -28.742 -26.191 -7.845 1.00 88.69 204 ILE A C 1
ATOM 1671 O O . ILE A 1 204 ? -29.646 -27.022 -7.780 1.00 88.69 204 ILE A O 1
ATOM 1675 N N . MET A 1 205 ? -28.921 -24.913 -7.491 1.00 85.62 205 MET A N 1
ATOM 1676 C CA . MET A 1 205 ? -30.258 -24.375 -7.206 1.00 85.62 205 MET A CA 1
ATOM 1677 C C . MET A 1 205 ? -31.032 -24.236 -8.519 1.00 85.62 205 MET A C 1
ATOM 1679 O O . MET A 1 205 ? -30.667 -23.437 -9.379 1.00 85.62 205 MET A O 1
ATOM 1683 N N . THR A 1 206 ? -32.080 -25.040 -8.681 1.00 85.94 206 THR A N 1
ATOM 1684 C CA . THR A 1 206 ? -32.993 -25.002 -9.835 1.00 85.94 206 THR A CA 1
ATOM 1685 C C . THR A 1 206 ? -34.180 -24.066 -9.618 1.00 85.94 206 THR A C 1
ATOM 1687 O O . THR A 1 206 ? -34.818 -23.644 -10.581 1.00 85.94 206 THR A O 1
ATOM 1690 N N . GLU A 1 207 ? -34.468 -23.714 -8.365 1.00 84.00 207 GLU A N 1
ATOM 1691 C CA . GLU A 1 207 ? -35.494 -22.740 -8.012 1.00 84.00 207 GLU A CA 1
ATOM 1692 C C . GLU A 1 207 ? -35.011 -21.330 -8.374 1.00 84.00 207 GLU A C 1
ATOM 1694 O O . GLU A 1 207 ? -33.946 -20.886 -7.936 1.00 84.00 207 GLU A O 1
ATOM 1699 N N . ARG A 1 208 ? -35.787 -20.616 -9.200 1.00 74.69 208 ARG A N 1
ATOM 1700 C CA . ARG A 1 208 ? -35.537 -19.195 -9.466 1.00 74.69 208 ARG A CA 1
ATOM 1701 C C . ARG A 1 208 ? -35.900 -18.401 -8.207 1.00 74.69 208 ARG A C 1
ATOM 1703 O O . ARG A 1 208 ? -36.988 -18.630 -7.679 1.00 74.69 208 ARG A O 1
ATOM 1710 N N . PRO A 1 209 ? -35.053 -17.466 -7.741 1.00 77.06 209 PRO A N 1
ATOM 1711 C CA . PRO A 1 209 ? -35.443 -16.573 -6.662 1.00 77.06 209 PRO A CA 1
ATOM 1712 C C . PRO A 1 209 ? -36.674 -15.786 -7.117 1.00 77.06 209 PRO A C 1
ATOM 1714 O O . PRO A 1 209 ? -36.636 -15.098 -8.137 1.00 77.06 209 PRO A O 1
ATOM 1717 N N . VAL A 1 210 ? -37.779 -15.954 -6.396 1.00 69.94 210 VAL A N 1
ATOM 1718 C CA . VAL A 1 210 ? -38.984 -15.151 -6.594 1.00 69.94 210 VAL A CA 1
ATOM 1719 C C . VAL A 1 210 ? -38.692 -13.795 -5.954 1.00 69.94 210 VAL A C 1
ATOM 1721 O O . VAL A 1 210 ? -38.507 -13.722 -4.741 1.00 69.94 210 VAL A O 1
ATOM 1724 N N . THR A 1 211 ? -38.533 -12.767 -6.789 1.00 67.31 211 THR A N 1
ATOM 1725 C CA . THR A 1 211 ? -38.447 -11.353 -6.380 1.00 67.31 211 THR A CA 1
ATOM 1726 C C . THR A 1 211 ? -39.781 -10.835 -5.888 1.00 67.31 211 THR A C 1
ATOM 1728 O O . THR A 1 211 ? -40.791 -11.175 -6.546 1.00 67.31 211 THR A O 1
#

Radius of gyration: 28.53 Å; Cα contacts (8 Å, |Δi|>4): 79; chains: 1; bounding box: 73×63×73 Å

Organism: NCBI:txid1117311

Mean predicted aligned error: 18.17 Å

Foldseek 3Di:
DDDDDDDPVRVVVPPPDDDPPPDDPDVPDPDDDDDDDDDDDDPVPPPQPQQAWDWDDPDPPDTDTHPPPRDPPDPPPPPDPPPPPDLPDDDPVNVVVLVVVCVVDPDPVSVVVVVVVVVSVVVVSVVVVVVCVVVVVQVVLVVLCVQQVDDSVCSVPPDCVNSVVSNVVVVCVVVVHDDDPDDPPDDDPDDDDDDDDDDDDDDDPPDDPDD

InterPro domains:
  IPR012337 Ribonuclease H-like superfamily [SSF53098] (84-171)
  IPR036397 Ribonuclease H superfamily [G3DSA:3.30.420.10] (63-192)

Sequence (211 aa):
MTGKFETKEEILKWKYRGKIKAKSENDFVKKHPVKTPKEGEKDLEEKEYMSSPIRIKINAEDYFTSSFLKLPVKKEILPTKFSFDSKADMPYDKMWKIYSETKKSPSSSTTRNMRKVAQYCIINTLHCQELLVNQSIINDYREVVSIAYVSLFDTYYRANRMKVRNLLSACAIKRDMVISTKLPEDIEKGKYPGAYIFPPKKGIMTERPVT

Solvent-accessible surface area (backbone atoms only — not comparable to full-atom values): 14143 Å² total; per-residue (Å²): 136,93,71,86,77,80,49,80,69,55,57,58,54,72,76,76,50,82,75,91,76,72,84,74,89,72,86,84,75,78,83,73,86,84,75,81,83,77,88,86,79,82,75,78,69,73,73,78,73,70,64,67,66,36,73,44,74,77,54,101,87,46,65,47,73,33,78,82,58,57,69,77,89,47,83,84,78,51,75,68,82,74,64,85,75,62,82,84,76,77,55,66,70,59,56,52,46,50,53,53,48,34,73,74,53,78,44,76,70,38,53,54,50,51,49,54,54,53,50,52,54,50,52,56,52,48,53,55,53,50,49,43,59,77,65,40,50,67,59,57,40,51,51,48,22,71,69,19,72,47,54,65,66,47,60,78,77,42,63,66,68,58,38,52,50,41,32,51,51,56,54,29,53,78,65,80,44,87,78,86,82,75,74,73,89,72,74,83,85,77,79,77,89,73,86,87,76,80,84,78,85,83,76,85,83,82,74,73,84,84,128

Secondary structure (DSSP, 8-state):
--PPPPPHHHHHHHHSS--TT---------PPPPPPPPS----TTTTSS-PPPEEEE-SSS-EEEESS----S-GGGS-S--------PPPHHHHHHHHHHHHH---HHHHHHHHHHHHHHHHHHHHHHHHHHHTTHHHHHHHHHHHHT--HHHHHHS-HHHHHHHHHHHHHHHTT-PPP-PPPSS---SPPP----PPP--S---SPP--